Protein AF-Q05X05-F1 (afdb_monomer)

Structure (mmCIF, N/CA/C/O backbone):
data_AF-Q05X05-F1
#
_entry.id   AF-Q05X05-F1
#
loop_
_atom_site.group_PDB
_atom_site.id
_atom_site.type_symbol
_atom_site.label_atom_id
_atom_site.label_alt_id
_atom_site.label_comp_id
_atom_site.label_asym_id
_atom_site.label_entity_id
_atom_site.label_seq_id
_atom_site.pdbx_PDB_ins_code
_atom_site.Cartn_x
_atom_site.Cartn_y
_atom_site.Cartn_z
_atom_site.occupancy
_atom_site.B_iso_or_equiv
_atom_site.auth_seq_id
_atom_site.auth_comp_id
_atom_site.auth_asym_id
_atom_site.auth_atom_id
_atom_site.pdbx_PDB_model_num
ATOM 1 N N . MET A 1 1 ? 25.518 -14.291 -47.083 1.00 39.25 1 MET A N 1
ATOM 2 C CA . MET A 1 1 ? 25.903 -13.788 -45.749 1.00 39.25 1 MET A CA 1
ATOM 3 C C . MET A 1 1 ? 26.496 -12.403 -45.972 1.00 39.25 1 MET A C 1
ATOM 5 O O . MET A 1 1 ? 27.546 -12.358 -46.598 1.00 39.25 1 MET A O 1
ATOM 9 N N . PRO A 1 2 ? 25.829 -11.285 -45.643 1.00 43.47 2 PRO A N 1
ATOM 10 C CA . PRO A 1 2 ? 26.438 -9.973 -45.839 1.00 43.47 2 PRO A CA 1
ATOM 11 C C . PRO A 1 2 ? 27.580 -9.797 -44.832 1.00 43.47 2 PRO A C 1
ATOM 13 O O . PRO A 1 2 ? 27.385 -9.986 -43.633 1.00 43.47 2 PRO A O 1
ATOM 16 N N . ASP A 1 3 ? 28.764 -9.504 -45.363 1.00 49.69 3 ASP A N 1
ATOM 17 C CA . ASP A 1 3 ? 30.031 -9.334 -44.657 1.00 49.69 3 ASP A CA 1
ATOM 18 C C . ASP A 1 3 ? 29.963 -8.210 -43.614 1.00 49.69 3 ASP A C 1
ATOM 20 O O . ASP A 1 3 ? 29.501 -7.106 -43.899 1.00 49.69 3 ASP A O 1
ATOM 24 N N . GLY A 1 4 ? 30.491 -8.474 -42.415 1.00 58.69 4 GLY A N 1
ATOM 25 C CA . GLY A 1 4 ? 30.600 -7.530 -41.297 1.00 58.69 4 GLY A CA 1
ATOM 26 C C . GLY A 1 4 ? 31.634 -6.419 -41.509 1.00 58.69 4 GLY A C 1
ATOM 27 O O . GLY A 1 4 ? 32.507 -6.220 -40.666 1.00 58.69 4 GLY A O 1
ATOM 28 N N . LYS A 1 5 ? 31.576 -5.702 -42.634 1.00 55.44 5 LYS A N 1
ATOM 29 C CA . LYS A 1 5 ? 32.507 -4.619 -42.970 1.00 55.44 5 LYS A CA 1
ATOM 30 C C . LYS A 1 5 ? 31.736 -3.319 -43.205 1.00 55.44 5 LYS A C 1
ATOM 32 O O . LY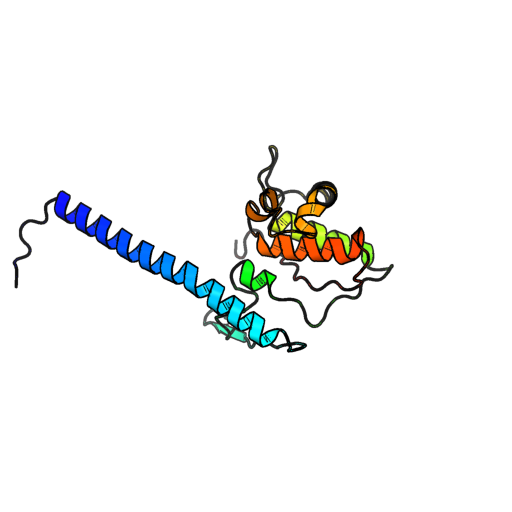S A 1 5 ? 31.070 -3.163 -44.221 1.00 55.44 5 LYS A O 1
ATOM 37 N N . ASN A 1 6 ? 31.907 -2.404 -42.244 1.00 58.62 6 ASN A N 1
ATOM 38 C CA . ASN A 1 6 ? 31.487 -0.992 -42.193 1.00 58.62 6 ASN A CA 1
ATOM 39 C C . ASN A 1 6 ? 30.257 -0.679 -41.326 1.00 58.62 6 ASN A C 1
ATOM 41 O O . ASN A 1 6 ? 29.334 0.012 -41.748 1.00 58.62 6 ASN A O 1
ATOM 45 N N . GLU A 1 7 ? 30.285 -1.099 -40.059 1.00 66.25 7 GLU A N 1
ATOM 46 C CA . GLU A 1 7 ? 29.456 -0.451 -39.039 1.00 66.25 7 GLU A CA 1
ATOM 47 C C . GLU A 1 7 ? 29.976 0.972 -38.783 1.00 66.25 7 GLU A C 1
ATOM 49 O O . GLU A 1 7 ? 30.920 1.179 -38.015 1.00 66.25 7 GLU A O 1
ATOM 54 N N . THR A 1 8 ? 29.382 1.968 -39.436 1.00 84.75 8 THR A N 1
ATOM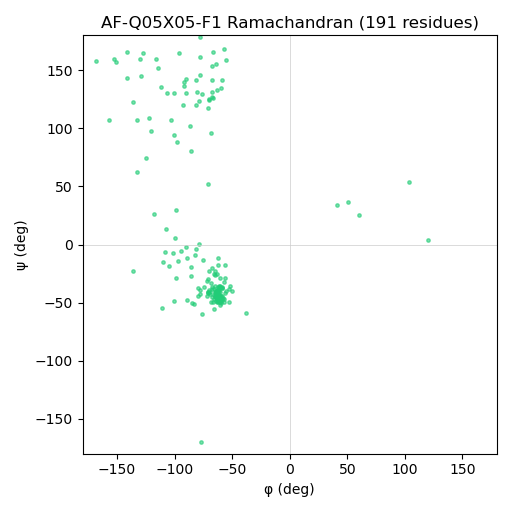 55 C CA . THR A 1 8 ? 29.655 3.373 -39.122 1.00 84.75 8 THR A CA 1
ATOM 56 C C . THR A 1 8 ? 29.201 3.691 -37.686 1.00 84.75 8 THR A C 1
ATOM 58 O O . THR A 1 8 ? 28.299 3.029 -37.155 1.00 84.75 8 THR A O 1
ATOM 61 N N . PRO A 1 9 ? 29.779 4.712 -37.024 1.00 87.38 9 PRO A N 1
ATOM 62 C CA . PRO A 1 9 ? 29.280 5.183 -35.729 1.00 87.38 9 PRO A CA 1
ATOM 63 C C . PRO A 1 9 ? 27.773 5.483 -35.747 1.00 87.38 9 PRO A C 1
ATOM 65 O O . PRO A 1 9 ? 27.068 5.181 -34.786 1.00 87.38 9 PRO A O 1
ATOM 68 N N . GLU A 1 10 ? 27.271 5.994 -36.872 1.00 89.25 10 GLU A N 1
ATOM 69 C CA . GLU A 1 10 ? 25.849 6.250 -37.113 1.00 89.25 10 GLU A CA 1
ATOM 70 C C . GLU A 1 10 ? 25.019 4.964 -37.149 1.00 89.25 10 GLU A C 1
ATOM 72 O O . GLU A 1 10 ? 23.979 4.895 -36.497 1.00 89.25 10 GLU A O 1
ATOM 77 N N . TYR A 1 11 ? 25.493 3.916 -37.834 1.00 87.75 11 TYR A N 1
ATOM 78 C CA . TYR A 1 11 ? 24.827 2.612 -37.850 1.00 87.75 11 TYR A CA 1
ATOM 79 C C . TYR A 1 11 ? 24.745 2.008 -36.441 1.00 87.75 11 TYR A C 1
ATOM 81 O O . TYR A 1 11 ? 23.680 1.566 -36.012 1.00 87.75 11 TYR A O 1
ATOM 89 N N . ARG A 1 12 ? 25.833 2.067 -35.660 1.00 88.62 12 ARG A N 1
ATOM 90 C CA . ARG A 1 12 ? 25.832 1.593 -34.262 1.00 88.62 12 ARG A CA 1
ATOM 91 C C . ARG A 1 12 ? 24.884 2.399 -33.377 1.00 88.62 12 ARG A C 1
ATOM 93 O O . ARG A 1 12 ? 24.169 1.816 -32.562 1.00 88.62 12 ARG A O 1
ATOM 100 N N . ALA A 1 13 ? 24.850 3.721 -33.544 1.00 91.94 13 ALA A N 1
ATOM 101 C CA . ALA A 1 13 ? 23.922 4.591 -32.828 1.00 91.94 13 ALA A CA 1
ATOM 102 C C . ALA A 1 13 ? 22.459 4.287 -33.196 1.00 91.94 13 ALA A C 1
ATOM 104 O O . ALA A 1 13 ? 21.609 4.211 -32.307 1.00 91.94 13 ALA A O 1
ATOM 105 N N . ALA A 1 14 ? 22.173 4.041 -34.477 1.00 91.56 14 ALA A N 1
ATOM 106 C CA . ALA A 1 14 ? 20.849 3.658 -34.956 1.00 91.56 14 ALA A CA 1
ATOM 107 C C . ALA A 1 14 ? 20.400 2.307 -34.377 1.00 91.56 14 ALA A C 1
ATOM 109 O O . ALA A 1 14 ? 19.291 2.211 -33.852 1.00 91.56 14 ALA A O 1
ATOM 110 N N . ILE A 1 15 ? 21.271 1.292 -34.374 1.00 93.56 15 ILE A N 1
ATOM 111 C CA . ILE A 1 15 ? 20.982 -0.014 -33.760 1.00 93.56 15 ILE A CA 1
ATOM 112 C C . ILE A 1 15 ? 20.776 0.113 -32.245 1.00 93.56 15 ILE A C 1
ATOM 114 O O . ILE A 1 15 ? 19.838 -0.476 -31.711 1.00 93.56 15 ILE A O 1
ATOM 118 N N . LYS A 1 16 ? 21.593 0.910 -31.541 1.00 94.44 16 LYS A N 1
ATOM 119 C CA . LYS A 1 16 ? 21.407 1.176 -30.103 1.00 94.44 16 LYS A CA 1
ATOM 120 C C . LYS A 1 16 ? 20.049 1.823 -29.825 1.00 94.44 16 LYS A C 1
ATOM 122 O O . LYS A 1 16 ? 19.351 1.401 -28.908 1.00 94.44 16 LYS A O 1
ATOM 127 N N . LYS A 1 17 ? 19.658 2.816 -30.630 1.00 95.38 17 LYS A N 1
ATOM 128 C CA . LYS A 1 17 ? 18.357 3.487 -30.515 1.00 95.38 17 LYS A CA 1
ATOM 129 C C . LYS A 1 17 ? 17.198 2.531 -30.799 1.00 95.38 17 LYS A C 1
ATOM 131 O O . LYS A 1 17 ? 16.204 2.565 -30.083 1.00 95.38 17 LYS A O 1
ATOM 136 N N . LEU A 1 18 ? 17.336 1.671 -31.808 1.00 94.94 18 LEU A N 1
ATOM 137 C CA . LEU A 1 18 ? 16.334 0.663 -32.146 1.00 94.94 18 LEU A CA 1
ATOM 138 C C . LEU A 1 18 ? 16.159 -0.358 -31.013 1.00 94.94 18 LEU A C 1
ATOM 140 O O . LEU A 1 18 ? 15.029 -0.639 -30.628 1.00 94.94 18 LEU A O 1
ATOM 144 N N . ARG A 1 19 ? 17.256 -0.860 -30.431 1.00 94.44 19 ARG A N 1
ATOM 145 C CA . ARG A 1 19 ? 17.210 -1.770 -29.271 1.00 94.44 19 ARG A CA 1
ATOM 146 C C . ARG A 1 19 ? 16.521 -1.128 -28.074 1.00 94.44 19 ARG A C 1
ATOM 148 O O . ARG A 1 19 ? 15.564 -1.696 -27.569 1.00 94.44 19 ARG A O 1
ATOM 155 N N . ALA A 1 20 ? 16.927 0.090 -27.712 1.00 95.00 20 ALA A N 1
ATOM 156 C CA . ALA A 1 20 ? 16.290 0.834 -26.629 1.00 95.00 20 ALA A CA 1
ATOM 157 C C . ALA A 1 20 ? 14.790 1.059 -26.888 1.00 95.00 20 ALA A C 1
ATOM 159 O O . ALA A 1 20 ? 13.982 0.978 -25.971 1.00 95.00 20 ALA A O 1
ATOM 160 N N . TRP A 1 21 ? 14.391 1.308 -28.139 1.00 95.25 21 TRP A N 1
ATOM 161 C CA . TRP A 1 21 ? 12.977 1.426 -28.497 1.00 95.25 21 TRP A CA 1
ATOM 162 C C . TRP A 1 21 ? 12.207 0.112 -28.295 1.00 95.25 21 TRP A C 1
ATOM 164 O O . TRP A 1 21 ? 11.119 0.140 -27.724 1.00 95.25 21 TRP A O 1
ATOM 174 N N . HIS A 1 22 ? 12.762 -1.027 -28.727 1.00 93.81 22 HIS A N 1
ATOM 175 C CA . HIS A 1 22 ? 12.142 -2.340 -28.520 1.00 93.81 22 HIS A CA 1
ATOM 176 C C . HIS A 1 22 ? 12.043 -2.695 -27.032 1.00 93.81 22 HIS A C 1
ATOM 178 O O . HIS A 1 22 ? 10.969 -3.078 -26.579 1.00 93.81 22 HIS A O 1
ATOM 184 N N . GLU A 1 23 ? 13.119 -2.494 -26.271 1.00 93.50 23 GLU A N 1
ATOM 185 C CA . GLU A 1 23 ? 13.154 -2.730 -24.823 1.00 93.50 23 GLU A CA 1
ATOM 186 C C . GLU A 1 23 ? 12.114 -1.864 -24.097 1.00 93.50 23 GLU A C 1
ATOM 188 O O . GLU A 1 23 ? 11.292 -2.382 -23.344 1.00 93.50 23 GLU A O 1
ATOM 193 N N . ASN A 1 24 ? 12.066 -0.559 -24.389 1.00 93.56 24 ASN A N 1
ATOM 194 C CA . ASN A 1 24 ? 11.085 0.349 -23.789 1.00 93.56 24 ASN A CA 1
ATOM 195 C C . ASN A 1 24 ? 9.646 -0.029 -24.151 1.00 93.56 24 ASN A C 1
ATOM 197 O O . ASN A 1 24 ? 8.744 0.111 -23.328 1.00 93.56 24 ASN A O 1
ATOM 201 N N . ARG A 1 25 ? 9.415 -0.510 -25.377 1.00 93.19 25 ARG A N 1
ATOM 202 C CA . ARG A 1 25 ? 8.094 -0.972 -25.805 1.00 93.19 25 ARG A CA 1
ATOM 203 C C . ARG A 1 25 ? 7.667 -2.232 -25.052 1.00 93.19 25 ARG A C 1
ATOM 205 O O . ARG A 1 25 ? 6.530 -2.293 -24.600 1.00 93.19 25 ARG A O 1
ATOM 212 N N . GLU A 1 26 ? 8.554 -3.212 -24.904 1.00 90.94 26 GLU A N 1
ATOM 213 C CA . GLU A 1 26 ? 8.263 -4.434 -24.143 1.00 90.94 26 GLU A CA 1
ATOM 214 C C . GLU A 1 26 ? 7.995 -4.139 -22.663 1.00 90.94 26 GLU A C 1
ATOM 216 O O . GLU A 1 26 ? 7.094 -4.734 -22.065 1.00 90.94 26 GLU A O 1
ATOM 221 N N . VAL A 1 27 ? 8.743 -3.199 -22.077 1.00 90.31 27 VAL A N 1
ATOM 222 C CA . VAL A 1 27 ? 8.498 -2.709 -20.715 1.00 90.31 27 VAL A CA 1
ATOM 223 C C . VAL A 1 27 ? 7.129 -2.038 -20.626 1.00 90.31 27 VAL A C 1
ATOM 225 O O . VAL A 1 27 ? 6.331 -2.436 -19.784 1.00 90.31 27 VAL A O 1
ATOM 228 N N . ALA A 1 28 ? 6.804 -1.115 -21.535 1.00 88.94 28 ALA A N 1
ATOM 229 C CA . ALA A 1 28 ? 5.513 -0.427 -21.542 1.00 88.94 28 ALA A CA 1
ATOM 230 C C . ALA A 1 28 ? 4.326 -1.394 -21.722 1.00 88.94 28 ALA A C 1
ATOM 232 O O . ALA A 1 28 ? 3.299 -1.267 -21.051 1.00 88.94 28 ALA A O 1
ATOM 233 N N . ASP A 1 29 ? 4.461 -2.398 -22.594 1.00 90.62 29 ASP A N 1
ATOM 234 C CA . ASP A 1 29 ? 3.440 -3.433 -22.770 1.00 90.62 29 ASP A CA 1
ATOM 235 C C . ASP A 1 29 ? 3.247 -4.246 -21.477 1.00 90.62 29 ASP A C 1
ATOM 237 O O . ASP A 1 29 ? 2.110 -4.517 -21.076 1.00 90.62 29 ASP A O 1
ATOM 241 N N . ARG A 1 30 ? 4.335 -4.579 -20.771 1.00 86.56 30 ARG A N 1
ATOM 242 C CA . ARG A 1 30 ? 4.283 -5.268 -19.473 1.00 86.56 30 ARG A CA 1
ATOM 243 C C . ARG A 1 30 ? 3.650 -4.402 -18.387 1.00 86.56 30 ARG A C 1
ATOM 245 O O . ARG A 1 30 ? 2.775 -4.885 -17.672 1.00 86.56 30 ARG A O 1
ATOM 252 N N . GLU A 1 31 ? 4.053 -3.141 -18.277 1.00 88.06 31 GLU A N 1
ATOM 253 C CA . GLU A 1 31 ? 3.514 -2.177 -17.311 1.00 88.06 31 GLU A CA 1
ATOM 254 C C . GLU A 1 31 ? 2.017 -1.936 -17.511 1.00 88.06 31 GLU A C 1
ATOM 256 O O . GLU A 1 31 ? 1.297 -1.700 -16.546 1.00 88.06 31 GLU A O 1
ATOM 261 N N . ARG A 1 32 ? 1.512 -2.076 -18.742 1.00 87.69 32 ARG A N 1
ATOM 262 C CA . ARG A 1 32 ? 0.075 -2.008 -19.029 1.00 87.69 32 ARG A CA 1
ATOM 263 C C . ARG A 1 32 ? -0.668 -3.296 -18.674 1.00 87.69 32 ARG A C 1
ATOM 265 O O . ARG A 1 32 ? -1.783 -3.247 -18.160 1.00 87.69 32 ARG A O 1
ATOM 272 N N . VAL A 1 33 ? -0.095 -4.455 -18.997 1.00 90.44 33 VAL A N 1
ATOM 273 C CA . VAL A 1 33 ? -0.778 -5.753 -18.855 1.00 90.44 33 VAL A CA 1
ATOM 274 C C . VAL A 1 33 ? -0.764 -6.257 -17.413 1.00 90.44 33 VAL A C 1
ATOM 276 O O . VAL A 1 33 ? -1.757 -6.833 -16.967 1.00 90.44 33 VAL A O 1
ATOM 279 N N . THR A 1 34 ? 0.325 -6.052 -16.671 1.00 90.81 34 THR A N 1
ATOM 280 C CA . THR A 1 34 ? 0.461 -6.583 -15.307 1.00 90.81 34 THR A CA 1
ATOM 281 C C . THR A 1 34 ? -0.623 -6.049 -14.364 1.00 90.81 34 THR A C 1
ATOM 283 O O . THR A 1 34 ? -1.344 -6.885 -13.816 1.00 90.81 34 THR A O 1
ATOM 286 N N . PRO A 1 35 ? -0.865 -4.726 -14.235 1.00 92.31 35 PRO A N 1
ATOM 287 C CA . PRO A 1 35 ? -1.915 -4.210 -13.354 1.00 92.31 35 PRO A CA 1
ATOM 288 C C . PRO A 1 35 ? -3.307 -4.732 -13.722 1.00 92.31 35 PRO A C 1
ATOM 290 O O . PRO A 1 35 ? -4.090 -5.078 -12.841 1.00 92.31 35 PRO A O 1
ATOM 293 N N . LEU A 1 36 ? -3.605 -4.876 -15.021 1.00 93.00 36 LEU A N 1
ATOM 294 C CA . LEU A 1 36 ? -4.870 -5.459 -15.478 1.00 93.00 36 LEU A CA 1
ATOM 295 C C . LEU A 1 36 ? -5.031 -6.906 -14.999 1.00 93.00 36 LEU A C 1
ATOM 297 O O . LEU A 1 36 ? -6.098 -7.268 -14.507 1.00 93.00 36 LEU A O 1
ATOM 301 N N . ARG A 1 37 ? -3.979 -7.732 -15.086 1.00 93.62 37 ARG A N 1
ATOM 302 C CA . ARG A 1 37 ? -4.012 -9.119 -14.586 1.00 93.62 37 ARG A CA 1
ATOM 303 C C . ARG A 1 37 ? -4.216 -9.170 -13.072 1.00 93.62 37 ARG A C 1
ATOM 305 O O . ARG A 1 37 ? -4.989 -10.006 -12.609 1.00 93.62 37 ARG A O 1
ATOM 312 N N . VAL A 1 38 ? -3.576 -8.269 -12.325 1.00 94.75 38 VAL A N 1
ATOM 313 C CA . VAL A 1 38 ? -3.748 -8.158 -10.868 1.00 94.75 38 VAL A CA 1
ATOM 314 C C . VAL A 1 38 ? -5.184 -7.787 -10.513 1.00 94.75 38 VAL A C 1
ATOM 316 O O . VAL A 1 38 ? -5.809 -8.484 -9.719 1.00 94.75 38 VAL A O 1
ATOM 319 N N . LEU A 1 39 ? -5.748 -6.759 -11.151 1.00 95.00 39 LEU A N 1
ATOM 320 C CA . LEU A 1 39 ? -7.132 -6.337 -10.915 1.00 95.00 39 LEU A CA 1
ATOM 321 C C . LEU A 1 39 ? -8.142 -7.424 -11.298 1.00 95.00 39 LEU A C 1
ATOM 323 O O . LEU A 1 39 ? -9.101 -7.656 -10.566 1.00 95.00 39 LEU A O 1
ATOM 327 N N . MET A 1 40 ? -7.919 -8.133 -12.410 1.00 94.81 40 MET A N 1
ATOM 328 C CA . MET A 1 40 ? -8.747 -9.280 -12.794 1.00 94.81 40 MET A CA 1
ATOM 329 C C . MET A 1 40 ? -8.696 -10.394 -11.746 1.00 94.81 40 MET A C 1
ATOM 331 O O . MET A 1 40 ? -9.722 -11.015 -11.470 1.00 94.81 40 MET A O 1
ATOM 335 N N . MET A 1 41 ? -7.522 -10.657 -11.166 1.00 94.50 41 MET A N 1
ATOM 336 C CA . MET A 1 41 ? -7.379 -11.653 -10.108 1.00 94.50 41 MET A CA 1
ATOM 337 C C . MET A 1 41 ? -8.073 -11.197 -8.822 1.00 94.50 41 MET A C 1
ATOM 339 O O . MET A 1 41 ? -8.911 -11.925 -8.299 1.00 94.50 41 MET A O 1
ATOM 343 N N . ALA A 1 42 ? -7.816 -9.971 -8.365 1.00 94.25 42 ALA A N 1
ATOM 344 C CA . ALA A 1 42 ? -8.469 -9.399 -7.189 1.00 94.25 42 ALA A CA 1
ATOM 345 C C . ALA A 1 42 ? -10.003 -9.412 -7.324 1.00 94.25 42 ALA A C 1
ATOM 347 O O . ALA A 1 42 ? -10.710 -9.816 -6.404 1.00 94.25 42 ALA A O 1
ATOM 348 N N . ALA A 1 43 ? -10.535 -9.075 -8.504 1.00 95.38 43 ALA A N 1
ATOM 349 C CA . ALA A 1 43 ? -11.970 -9.130 -8.776 1.00 95.38 43 ALA A CA 1
ATOM 350 C C . ALA A 1 43 ? -12.554 -10.550 -8.657 1.00 95.38 43 ALA A C 1
ATOM 352 O O . ALA A 1 43 ? -13.680 -10.702 -8.186 1.00 95.38 43 ALA A O 1
ATOM 353 N N . ARG A 1 44 ? -11.799 -11.590 -9.047 1.00 94.31 44 ARG A N 1
ATOM 354 C CA . ARG A 1 44 ? -12.213 -12.997 -8.886 1.00 94.31 44 ARG A CA 1
ATOM 355 C C . ARG A 1 44 ? -12.259 -13.435 -7.426 1.00 94.31 44 ARG A C 1
ATOM 357 O O . ARG A 1 44 ? -13.104 -14.256 -7.088 1.00 94.31 44 ARG A O 1
ATOM 364 N N . PHE A 1 45 ? -11.373 -12.896 -6.590 1.00 93.00 45 PHE A N 1
ATOM 365 C CA . PHE A 1 45 ? -11.300 -13.218 -5.163 1.00 93.00 45 PHE A CA 1
ATOM 366 C C . PHE A 1 45 ? -12.184 -12.329 -4.282 1.00 93.00 45 PHE A C 1
ATOM 368 O O . PHE A 1 45 ? -12.437 -12.688 -3.143 1.00 93.00 45 PHE A O 1
ATOM 375 N N . ARG A 1 46 ? -12.745 -11.233 -4.808 1.00 93.56 46 ARG A N 1
ATOM 376 C CA . ARG A 1 46 ? -13.663 -10.346 -4.072 1.00 93.56 46 ARG A CA 1
ATOM 377 C C . ARG A 1 46 ? -14.832 -11.041 -3.340 1.00 93.56 46 ARG A C 1
ATOM 379 O O . ARG A 1 46 ? -15.160 -10.574 -2.255 1.00 93.56 46 ARG A O 1
ATOM 386 N N . PRO A 1 47 ? -15.508 -12.076 -3.886 1.00 95.12 47 PRO A N 1
ATOM 387 C CA . PRO A 1 47 ? -16.584 -12.763 -3.167 1.00 95.12 47 PRO A CA 1
ATOM 388 C C . PRO A 1 47 ? -16.082 -13.818 -2.166 1.00 95.12 47 PRO A C 1
ATOM 390 O O . PRO A 1 47 ? -16.898 -14.445 -1.498 1.00 95.12 47 PRO A O 1
ATOM 393 N N . ILE A 1 48 ? -14.772 -14.064 -2.102 1.00 93.88 48 ILE A N 1
ATOM 394 C CA . ILE A 1 48 ? -14.162 -15.036 -1.198 1.00 93.88 48 ILE A CA 1
ATOM 395 C C . ILE A 1 48 ? -13.825 -14.323 0.113 1.00 93.88 48 ILE A C 1
ATOM 397 O O . ILE A 1 48 ? -13.209 -13.263 0.096 1.00 93.88 48 ILE A O 1
ATOM 401 N N . ASP A 1 49 ? -14.226 -14.914 1.237 1.00 92.62 49 ASP A N 1
ATOM 402 C CA . ASP A 1 49 ? -14.029 -14.339 2.574 1.00 92.62 49 ASP A CA 1
ATOM 403 C C . ASP A 1 49 ? -12.541 -14.199 2.939 1.00 92.62 49 ASP A C 1
ATOM 405 O O . ASP A 1 49 ? -12.085 -13.138 3.362 1.00 92.62 49 ASP A O 1
ATOM 409 N N . HIS A 1 50 ? -11.760 -15.255 2.703 1.00 93.75 50 HIS A N 1
ATOM 410 C CA . HIS A 1 50 ? -10.314 -15.257 2.896 1.00 93.75 50 HIS A CA 1
ATOM 411 C C . HIS A 1 50 ? -9.628 -16.259 1.964 1.00 93.75 50 HIS A C 1
ATOM 413 O O . HIS A 1 50 ? -10.245 -17.196 1.454 1.00 93.75 50 HIS A O 1
ATOM 419 N N . CYS A 1 51 ? -8.328 -16.071 1.742 1.00 91.50 51 CYS A N 1
ATOM 420 C CA . CYS A 1 51 ? -7.500 -17.030 1.021 1.00 91.50 51 CYS A CA 1
ATOM 421 C C . CYS A 1 51 ? -6.114 -17.135 1.657 1.00 91.50 51 CYS A C 1
ATOM 423 O O . CYS A 1 51 ? -5.544 -16.134 2.093 1.00 91.50 51 CYS A O 1
ATOM 425 N N . ASP A 1 52 ? -5.575 -18.350 1.673 1.00 93.00 52 ASP A N 1
ATOM 426 C CA . ASP A 1 52 ? -4.204 -18.609 2.093 1.00 93.00 52 ASP A CA 1
ATOM 427 C C . ASP A 1 52 ? -3.270 -18.558 0.884 1.00 93.00 52 ASP A C 1
ATOM 429 O O . ASP A 1 52 ? -3.562 -19.109 -0.182 1.00 93.00 52 ASP A O 1
ATOM 433 N N . LEU A 1 53 ? -2.121 -17.906 1.053 1.00 93.50 53 LEU A N 1
ATOM 434 C CA . LEU A 1 53 ? -1.119 -17.773 0.003 1.00 93.50 53 LEU A CA 1
ATOM 435 C C . LEU A 1 53 ? 0.036 -18.745 0.275 1.00 93.50 53 LEU A C 1
ATOM 437 O O . LEU A 1 53 ? 0.826 -18.503 1.189 1.00 93.50 53 LEU A O 1
ATOM 441 N N . PRO A 1 54 ? 0.170 -19.841 -0.496 1.00 95.12 54 PRO A N 1
ATOM 442 C CA . PRO A 1 54 ? 1.217 -20.822 -0.254 1.00 95.12 54 PRO A CA 1
ATOM 443 C C . PRO A 1 54 ? 2.608 -20.242 -0.533 1.00 95.12 54 PRO A C 1
ATOM 445 O O . PRO A 1 54 ? 2.813 -19.502 -1.504 1.00 95.12 54 PRO A O 1
ATOM 448 N N . THR A 1 55 ? 3.572 -20.621 0.304 1.00 96.50 55 THR A N 1
ATOM 449 C CA . THR A 1 55 ? 4.954 -20.133 0.257 1.00 96.50 55 THR A CA 1
ATOM 450 C C . THR A 1 55 ? 5.949 -21.248 -0.051 1.00 96.50 55 THR A C 1
ATOM 452 O O . THR A 1 55 ? 5.670 -22.435 0.113 1.00 96.50 55 THR A O 1
ATOM 455 N N . TYR A 1 56 ? 7.129 -20.855 -0.522 1.00 95.62 56 TYR A N 1
ATOM 456 C CA . TYR A 1 56 ? 8.278 -21.729 -0.728 1.00 95.62 56 TYR A CA 1
ATOM 457 C C . TYR A 1 56 ? 9.569 -21.006 -0.332 1.00 95.62 56 TYR A C 1
ATOM 459 O O . TYR A 1 56 ? 9.582 -19.785 -0.174 1.00 95.62 56 TYR A O 1
ATOM 467 N N . PHE A 1 57 ? 10.657 -21.761 -0.181 1.00 97.25 57 PHE A N 1
ATOM 468 C CA . PHE A 1 57 ? 11.979 -21.225 0.134 1.00 97.25 57 PHE A CA 1
ATOM 469 C C . PHE A 1 57 ? 12.929 -21.401 -1.051 1.00 97.25 57 PHE A C 1
ATOM 471 O O . PHE A 1 57 ? 12.962 -22.468 -1.668 1.00 97.25 57 PHE A O 1
ATOM 478 N N . ASP A 1 58 ? 13.699 -20.361 -1.374 1.00 95.00 58 ASP A N 1
ATOM 479 C CA . ASP A 1 58 ? 14.774 -20.457 -2.366 1.00 95.00 58 ASP A CA 1
ATOM 480 C C . ASP A 1 58 ? 16.039 -21.134 -1.789 1.00 95.00 58 ASP A C 1
ATOM 482 O O . ASP A 1 58 ? 16.103 -21.495 -0.612 1.00 95.00 58 ASP A O 1
ATOM 486 N N . SER A 1 59 ? 17.086 -21.300 -2.606 1.00 96.69 59 SER A N 1
ATOM 487 C CA . SER A 1 59 ? 18.358 -21.916 -2.180 1.00 96.69 59 SER A CA 1
ATOM 488 C C . SER A 1 59 ? 19.101 -21.145 -1.081 1.00 96.69 59 SER A C 1
ATOM 490 O O . SER A 1 59 ? 20.058 -21.659 -0.505 1.00 96.69 59 SER A O 1
ATOM 492 N N . ARG A 1 60 ? 18.675 -19.913 -0.790 1.00 95.81 60 ARG A N 1
ATOM 493 C CA . ARG A 1 60 ? 19.198 -19.045 0.267 1.00 95.81 60 ARG A CA 1
ATOM 494 C C . ARG A 1 60 ? 18.220 -18.926 1.439 1.00 95.81 60 ARG A C 1
ATOM 496 O O . ARG A 1 60 ? 18.409 -18.052 2.280 1.00 95.81 60 ARG A O 1
ATOM 503 N N . LEU A 1 61 ? 17.201 -19.787 1.493 1.00 94.44 61 LEU A N 1
ATOM 504 C CA . LEU A 1 61 ? 16.167 -19.822 2.527 1.00 94.44 61 LEU A CA 1
ATOM 505 C C . LEU A 1 61 ? 15.346 -18.529 2.629 1.00 94.44 61 LEU A C 1
ATOM 507 O O . LEU A 1 61 ? 14.777 -18.232 3.678 1.00 94.44 61 LEU A O 1
ATOM 511 N N . ARG A 1 62 ? 15.242 -17.758 1.543 1.00 94.31 62 ARG A N 1
ATOM 512 C CA . ARG A 1 62 ? 14.290 -16.645 1.484 1.00 94.31 62 ARG A CA 1
ATOM 513 C C . ARG A 1 62 ? 12.910 -17.190 1.163 1.00 94.31 62 ARG A C 1
ATOM 515 O O . ARG A 1 62 ? 12.759 -17.968 0.224 1.00 94.31 62 ARG A O 1
ATOM 522 N N . MET A 1 63 ? 11.920 -16.764 1.941 1.00 95.31 63 MET A N 1
ATOM 523 C CA . MET A 1 63 ? 10.521 -17.112 1.720 1.00 95.31 63 MET A CA 1
ATOM 524 C C . MET A 1 63 ? 9.946 -16.291 0.560 1.00 95.31 63 MET A C 1
ATOM 526 O O . MET A 1 63 ? 10.027 -15.061 0.559 1.00 95.31 63 MET A O 1
ATOM 530 N N . SER A 1 64 ? 9.315 -16.968 -0.391 1.00 94.56 64 SER A N 1
ATOM 531 C CA . SER A 1 64 ? 8.592 -16.375 -1.516 1.00 94.56 64 SER A CA 1
ATOM 532 C C . SER A 1 64 ? 7.200 -16.988 -1.646 1.00 94.56 64 SER A C 1
ATOM 534 O O . SER A 1 64 ? 6.939 -18.076 -1.135 1.00 94.56 64 SER A O 1
ATOM 536 N N . TYR A 1 65 ? 6.296 -16.292 -2.330 1.00 95.19 65 TYR A N 1
ATOM 537 C CA . TYR A 1 65 ? 4.938 -16.770 -2.588 1.00 95.19 65 TYR A CA 1
ATOM 538 C C . TYR A 1 65 ? 4.867 -17.529 -3.911 1.00 95.19 65 TYR A C 1
ATOM 540 O O . TYR A 1 65 ? 5.451 -17.099 -4.902 1.00 95.19 65 TYR A O 1
ATOM 548 N N . MET A 1 66 ? 4.118 -18.636 -3.951 1.00 93.31 66 MET A N 1
ATOM 549 C CA . MET A 1 66 ? 3.902 -19.378 -5.203 1.00 93.31 66 MET A CA 1
ATOM 550 C C . MET A 1 66 ? 3.004 -18.621 -6.194 1.00 93.31 66 MET A C 1
ATOM 552 O O . MET A 1 66 ? 3.050 -18.888 -7.392 1.00 93.31 66 MET A O 1
ATOM 556 N N . CYS A 1 67 ? 2.182 -17.687 -5.707 1.00 89.25 67 CYS A N 1
ATOM 557 C CA . CYS A 1 67 ? 1.365 -16.819 -6.549 1.00 89.25 67 CYS A CA 1
ATOM 558 C C . CYS A 1 67 ? 2.198 -15.642 -7.070 1.00 89.25 67 CYS A C 1
ATOM 560 O O . CYS A 1 67 ? 2.677 -14.823 -6.287 1.00 89.25 67 CYS A O 1
ATOM 562 N N . ASP A 1 68 ? 2.320 -15.516 -8.389 1.00 83.12 68 ASP A N 1
ATOM 563 C CA . ASP A 1 68 ? 3.027 -14.419 -9.060 1.00 83.12 68 ASP A CA 1
ATOM 564 C C . ASP A 1 68 ? 2.147 -13.172 -9.277 1.00 83.12 68 ASP A C 1
ATOM 566 O O . ASP A 1 68 ? 2.652 -12.054 -9.346 1.00 83.12 68 ASP A O 1
ATOM 570 N N . THR A 1 69 ? 0.826 -13.353 -9.374 1.00 89.56 69 THR A N 1
ATOM 571 C CA . THR A 1 69 ? -0.121 -12.279 -9.727 1.00 89.56 69 THR A CA 1
ATOM 572 C C . THR A 1 69 ? -0.546 -11.395 -8.561 1.00 89.56 69 THR A C 1
ATOM 574 O O . THR A 1 69 ? -0.493 -10.178 -8.685 1.00 89.56 69 THR A O 1
ATOM 577 N N . LEU A 1 70 ? -1.003 -11.952 -7.443 1.00 90.38 70 LEU A N 1
ATOM 578 C CA . LEU A 1 70 ? -1.432 -11.184 -6.272 1.00 90.38 70 LEU A CA 1
ATOM 579 C C . LEU A 1 70 ? -0.801 -11.811 -5.033 1.00 90.38 70 LEU A C 1
ATOM 581 O O . LEU A 1 70 ? -1.164 -12.917 -4.637 1.00 90.38 70 LEU A O 1
ATOM 585 N N . ASN A 1 71 ? 0.186 -11.121 -4.468 1.00 92.50 71 ASN A N 1
ATOM 586 C CA . ASN A 1 71 ? 0.905 -11.553 -3.278 1.00 92.50 71 ASN A CA 1
ATOM 587 C C . ASN A 1 71 ? 1.419 -10.327 -2.492 1.00 92.50 71 ASN A C 1
ATOM 589 O O . ASN A 1 71 ? 1.593 -9.255 -3.080 1.00 92.50 71 ASN A O 1
ATOM 593 N N . PRO A 1 72 ? 1.686 -10.465 -1.182 1.00 93.12 72 PRO A N 1
ATOM 594 C CA . PRO A 1 72 ? 2.071 -9.345 -0.322 1.00 93.12 72 PRO A CA 1
ATOM 595 C C . PRO A 1 72 ? 3.549 -8.932 -0.461 1.00 93.12 72 PRO A C 1
ATOM 597 O O . PRO A 1 72 ? 3.983 -8.007 0.213 1.00 93.12 72 PRO A O 1
ATOM 600 N N . GLN A 1 73 ? 4.332 -9.597 -1.318 1.00 93.31 73 GLN A N 1
ATOM 601 C CA . GLN A 1 73 ? 5.697 -9.197 -1.701 1.00 93.31 73 GLN A CA 1
ATOM 602 C C . GLN A 1 73 ? 5.732 -8.469 -3.060 1.00 93.31 73 GLN A C 1
ATOM 604 O O . GLN A 1 73 ? 6.811 -8.197 -3.586 1.00 93.31 73 GLN A O 1
ATOM 609 N N . GLY A 1 74 ? 4.565 -8.197 -3.651 1.00 92.62 74 GLY A N 1
ATOM 610 C CA . GLY A 1 74 ? 4.432 -7.538 -4.944 1.00 92.62 74 GLY A CA 1
ATOM 611 C C . GLY A 1 74 ? 4.656 -6.026 -4.890 1.00 92.62 74 GLY A C 1
ATOM 612 O O . GLY A 1 74 ? 5.081 -5.455 -3.885 1.00 92.62 74 GLY A O 1
ATOM 613 N N . SER A 1 75 ? 4.335 -5.363 -5.996 1.00 92.94 75 SER A N 1
ATOM 614 C CA . SER A 1 75 ? 4.347 -3.905 -6.095 1.00 92.94 75 SER A CA 1
ATOM 615 C C . SER A 1 75 ? 3.274 -3.257 -5.218 1.00 92.94 75 SER A C 1
ATOM 617 O O . SER A 1 75 ? 2.319 -3.909 -4.798 1.00 92.94 75 SER A O 1
ATOM 619 N N . ASP A 1 76 ? 3.388 -1.947 -5.017 1.00 95.12 76 ASP A N 1
ATOM 620 C CA . ASP A 1 76 ? 2.475 -1.109 -4.232 1.00 95.12 76 ASP A CA 1
ATOM 621 C C . ASP A 1 76 ? 0.984 -1.472 -4.367 1.00 95.12 76 ASP A C 1
ATOM 623 O O . ASP A 1 76 ? 0.338 -1.893 -3.410 1.00 95.12 76 ASP A O 1
ATOM 627 N N . TYR A 1 77 ? 0.450 -1.428 -5.592 1.00 93.94 77 TYR A N 1
ATOM 628 C CA . TYR A 1 77 ? -0.958 -1.735 -5.858 1.00 93.94 77 TYR A CA 1
ATOM 629 C C . TYR A 1 77 ? -1.338 -3.198 -5.581 1.00 93.94 77 TYR A C 1
ATOM 631 O O . TYR A 1 77 ? -2.501 -3.474 -5.315 1.00 93.94 77 TYR A O 1
ATOM 639 N N . GLN A 1 78 ? -0.399 -4.151 -5.640 1.00 95.00 78 GLN A N 1
ATOM 640 C CA . GLN A 1 78 ? -0.670 -5.543 -5.258 1.00 95.00 78 GLN A CA 1
ATOM 641 C C . GLN A 1 78 ? -0.825 -5.647 -3.740 1.00 95.00 78 GLN A C 1
ATOM 643 O O . GLN A 1 78 ? -1.762 -6.287 -3.269 1.00 95.00 78 GLN A O 1
ATOM 648 N N . LYS A 1 79 ? 0.068 -4.986 -2.992 1.00 95.25 79 LYS A N 1
ATOM 649 C CA . LYS A 1 79 ? 0.036 -4.933 -1.525 1.00 95.25 79 LYS A CA 1
ATOM 650 C C . LYS A 1 79 ? -1.231 -4.236 -1.025 1.00 95.25 79 LYS A C 1
ATOM 652 O O . LYS A 1 79 ? -1.919 -4.778 -0.170 1.00 95.25 79 LYS A O 1
ATOM 657 N N . ALA A 1 80 ? -1.590 -3.100 -1.622 1.00 95.81 80 ALA A N 1
ATOM 658 C CA . ALA A 1 80 ? -2.764 -2.307 -1.246 1.00 95.81 80 ALA A CA 1
ATOM 659 C C . ALA A 1 80 ? -4.115 -3.010 -1.483 1.00 95.81 80 ALA A C 1
ATOM 661 O O . ALA A 1 80 ? -5.114 -2.649 -0.870 1.00 95.81 80 ALA A O 1
ATOM 662 N N . LEU A 1 81 ? -4.167 -4.001 -2.380 1.00 95.44 81 LEU A N 1
ATOM 663 C CA . LEU A 1 81 ? -5.374 -4.796 -2.644 1.00 95.44 81 LEU A CA 1
ATOM 664 C C . LEU A 1 81 ? -5.583 -5.935 -1.634 1.00 95.44 81 LEU A C 1
ATOM 666 O O . LEU A 1 81 ? -6.619 -6.600 -1.680 1.00 95.44 81 LEU A O 1
ATOM 670 N N . LEU A 1 82 ? -4.604 -6.198 -0.764 1.00 94.50 82 LEU A N 1
ATOM 671 C CA . LEU A 1 82 ? -4.627 -7.294 0.197 1.00 94.50 82 LEU A CA 1
ATOM 672 C C . LEU A 1 82 ? -4.873 -6.768 1.611 1.00 94.50 82 LEU A C 1
ATOM 674 O O . LEU A 1 82 ? -4.172 -5.886 2.098 1.00 94.50 82 LEU A O 1
ATOM 678 N N . HIS A 1 83 ? -5.835 -7.379 2.294 1.00 95.19 83 HIS A N 1
ATOM 679 C CA . HIS A 1 83 ? -6.118 -7.144 3.706 1.00 95.19 83 HIS A CA 1
ATOM 680 C C . HIS A 1 83 ? -5.829 -8.406 4.515 1.00 95.19 83 HIS A C 1
ATOM 682 O O . HIS A 1 83 ? -5.967 -9.523 4.008 1.00 95.19 83 HIS A O 1
ATOM 688 N N . PHE A 1 84 ? -5.479 -8.246 5.791 1.00 95.25 84 PHE A N 1
ATOM 689 C CA . PHE A 1 84 ? -5.440 -9.387 6.697 1.00 95.25 84 PHE A CA 1
ATOM 690 C C . PHE A 1 84 ? -6.853 -9.934 6.924 1.00 95.25 84 PHE A C 1
ATOM 692 O O . PHE A 1 84 ? -7.749 -9.203 7.345 1.00 95.25 84 PHE A O 1
ATOM 699 N N . ALA A 1 85 ? -7.035 -11.236 6.683 1.00 94.50 85 ALA A N 1
ATOM 700 C CA . ALA A 1 85 ? -8.275 -11.940 7.011 1.00 94.50 85 ALA A CA 1
ATOM 701 C C . ALA A 1 85 ? -8.539 -11.920 8.527 1.00 94.50 85 ALA A C 1
ATOM 703 O O . ALA A 1 85 ? -9.644 -11.626 8.977 1.00 94.50 85 ALA A O 1
ATOM 704 N N . ASN A 1 86 ? -7.487 -12.148 9.318 1.00 93.75 86 ASN A N 1
ATOM 705 C CA . ASN A 1 86 ? -7.513 -12.005 10.771 1.00 93.75 86 ASN A CA 1
ATOM 706 C C . ASN A 1 86 ? -7.227 -10.549 11.153 1.00 93.75 86 ASN A C 1
ATOM 708 O O . ASN A 1 86 ? -6.099 -10.183 11.476 1.00 93.75 86 ASN A O 1
ATOM 712 N N . SER A 1 87 ? -8.256 -9.716 11.055 1.00 93.62 87 SER A N 1
ATOM 713 C CA . SER A 1 87 ? -8.194 -8.286 11.355 1.00 93.62 87 SER A CA 1
ATOM 714 C C . SER A 1 87 ? -8.214 -7.975 12.854 1.00 93.62 87 SER A C 1
ATOM 716 O O . SER A 1 87 ? -8.684 -8.778 13.663 1.00 93.62 87 SER A O 1
ATOM 718 N N . VAL A 1 88 ? -7.785 -6.769 13.224 1.00 95.56 88 VAL A N 1
ATOM 719 C CA . VAL A 1 88 ? -7.806 -6.287 14.610 1.00 95.56 88 VAL A CA 1
ATOM 720 C C . VAL A 1 88 ? -9.103 -5.528 14.876 1.00 95.56 88 VAL A C 1
ATOM 722 O O . VAL A 1 88 ? -9.379 -4.509 14.245 1.00 95.56 88 VAL A O 1
ATOM 725 N N . GLN A 1 89 ? -9.891 -6.003 15.841 1.00 97.69 89 GLN A N 1
ATOM 726 C CA . GLN A 1 89 ? -11.021 -5.246 16.374 1.00 97.69 89 GLN A CA 1
ATOM 727 C C . GLN A 1 89 ? -10.494 -4.056 17.184 1.00 97.69 89 GLN A C 1
ATOM 729 O O . GLN A 1 89 ? -9.719 -4.229 18.125 1.00 97.69 89 GLN A O 1
ATOM 734 N N . VAL A 1 90 ? -10.945 -2.855 16.838 1.00 97.38 90 VAL A N 1
ATOM 735 C CA . VAL A 1 90 ? -10.646 -1.620 17.560 1.00 97.38 90 VAL A CA 1
ATOM 736 C C . VAL A 1 90 ? -11.541 -1.549 18.796 1.00 97.38 90 VAL A C 1
ATOM 738 O O . VAL A 1 90 ? -12.768 -1.634 18.701 1.00 97.38 90 VAL A O 1
ATOM 741 N N . THR A 1 91 ? -10.915 -1.422 19.959 1.00 97.31 91 THR A N 1
ATOM 742 C CA . THR A 1 91 ? -11.539 -1.310 21.281 1.00 97.31 91 THR A CA 1
ATOM 743 C C . THR A 1 91 ? -10.991 -0.080 21.993 1.00 97.31 91 THR A C 1
ATOM 745 O O . THR A 1 91 ? -9.948 0.451 21.618 1.00 97.31 91 THR A O 1
ATOM 748 N N . GLU A 1 92 ? -11.647 0.367 23.062 1.00 95.94 92 GLU A N 1
ATOM 749 C CA . GLU A 1 92 ? -11.150 1.489 23.874 1.00 95.94 92 GLU A CA 1
ATOM 750 C C . GLU A 1 92 ? -9.728 1.252 24.416 1.00 95.94 92 GLU A C 1
ATOM 752 O O . GLU A 1 92 ? -8.963 2.200 24.591 1.00 95.94 92 GLU A O 1
ATOM 757 N N . GLU A 1 93 ? -9.351 -0.011 24.630 1.00 96.94 93 GLU A N 1
ATOM 758 C CA . GLU A 1 93 ? -8.037 -0.400 25.144 1.00 96.94 93 GLU A CA 1
ATOM 759 C C . GLU A 1 93 ? -6.925 -0.259 24.096 1.00 96.94 93 GLU A C 1
ATOM 761 O O . GLU A 1 93 ? -5.810 0.134 24.438 1.00 96.94 93 GLU A O 1
ATOM 766 N N . ASN A 1 94 ? -7.210 -0.555 22.820 1.00 96.62 94 ASN A N 1
ATOM 767 C CA . ASN A 1 94 ? -6.196 -0.578 21.758 1.00 96.62 94 ASN A CA 1
ATOM 768 C C . ASN A 1 94 ? -6.297 0.586 20.758 1.00 96.62 94 ASN A C 1
ATOM 770 O O . ASN A 1 94 ? -5.398 0.748 19.933 1.00 96.62 94 ASN A O 1
ATOM 774 N N . ILE A 1 95 ? -7.338 1.423 20.847 1.00 96.81 95 ILE A N 1
ATOM 775 C CA . ILE A 1 95 ? -7.636 2.487 19.876 1.00 96.81 95 ILE A CA 1
ATOM 776 C C . ILE A 1 95 ? -6.449 3.420 19.620 1.00 96.81 95 ILE A C 1
ATOM 778 O O . ILE A 1 95 ? -6.191 3.806 18.482 1.00 96.81 95 ILE A O 1
ATOM 782 N N . ARG A 1 96 ? -5.682 3.742 20.669 1.00 95.19 96 ARG A N 1
ATOM 783 C CA . ARG A 1 96 ? -4.493 4.596 20.559 1.00 95.19 96 ARG A CA 1
ATOM 784 C C . ARG A 1 96 ? -3.366 3.910 19.798 1.00 95.19 96 ARG A C 1
ATOM 786 O O . ARG A 1 96 ? -2.710 4.566 19.002 1.00 95.19 96 ARG A O 1
ATOM 793 N N . GLU A 1 97 ? -3.136 2.621 20.024 1.00 95.12 97 GLU A N 1
ATOM 794 C CA . GLU A 1 97 ? -2.074 1.885 19.329 1.00 95.12 97 GLU A CA 1
ATOM 795 C C . GLU A 1 97 ? -2.428 1.672 17.856 1.00 95.12 97 GLU A C 1
ATOM 797 O O . GLU A 1 97 ? -1.594 1.932 16.993 1.00 95.12 97 GLU A O 1
ATOM 802 N N . VAL A 1 98 ? -3.692 1.353 17.555 1.00 95.69 98 VAL A N 1
ATOM 803 C CA . VAL A 1 98 ? -4.193 1.278 16.172 1.00 95.69 98 VAL A CA 1
ATOM 804 C C . VAL A 1 98 ? -4.014 2.615 15.449 1.00 95.69 98 VAL A C 1
ATOM 806 O O . VAL A 1 98 ? -3.543 2.646 14.313 1.00 95.69 98 VAL A O 1
ATOM 809 N N . GLN A 1 99 ? -4.337 3.733 16.111 1.00 95.50 99 GLN A N 1
ATOM 810 C CA . GLN A 1 99 ? -4.162 5.061 15.524 1.00 95.50 99 GLN A CA 1
ATOM 811 C C . GLN A 1 99 ? -2.690 5.349 15.219 1.00 95.50 99 GLN A C 1
ATOM 813 O O . GLN A 1 99 ? -2.366 5.790 14.119 1.00 95.50 99 GLN A O 1
ATOM 818 N N . LYS A 1 100 ? -1.793 5.085 16.176 1.00 93.94 100 LYS A N 1
ATOM 819 C CA . LYS A 1 100 ? -0.350 5.282 15.991 1.00 93.94 100 LYS A CA 1
ATOM 820 C C . LYS A 1 100 ? 0.175 4.448 14.830 1.00 93.94 100 LYS A C 1
ATOM 822 O O . LYS A 1 100 ? 0.896 4.978 13.990 1.00 93.94 100 LYS A O 1
ATOM 827 N N . ASP A 1 101 ? -0.190 3.170 14.771 1.00 94.12 101 ASP A N 1
ATOM 828 C CA . ASP A 1 101 ? 0.269 2.269 13.719 1.00 94.12 101 ASP A CA 1
ATOM 829 C C . ASP A 1 101 ? -0.161 2.744 12.333 1.00 94.12 101 ASP A C 1
ATOM 831 O O . ASP A 1 101 ? 0.690 2.806 11.445 1.00 94.12 101 ASP A O 1
ATOM 835 N N . LEU A 1 102 ? -1.419 3.167 12.170 1.00 95.31 102 LEU A N 1
ATOM 836 C CA . LEU A 1 102 ? -1.914 3.717 10.906 1.00 95.31 102 LEU A CA 1
ATOM 837 C C . LEU A 1 102 ? -1.219 5.029 10.524 1.00 95.31 102 LEU A C 1
ATOM 839 O O . LEU A 1 102 ? -0.830 5.189 9.369 1.00 95.31 102 LEU A O 1
ATOM 843 N N . LEU A 1 103 ? -0.993 5.941 11.478 1.00 94.38 103 LEU A N 1
ATOM 844 C CA . LEU A 1 103 ? -0.248 7.182 11.223 1.00 94.38 103 LEU A CA 1
ATOM 845 C C . LEU A 1 103 ? 1.194 6.899 10.777 1.00 94.38 103 LEU A C 1
ATOM 847 O O . LEU A 1 103 ? 1.737 7.585 9.917 1.00 94.38 103 LEU A O 1
ATOM 851 N N . ILE A 1 104 ? 1.827 5.866 11.333 1.00 92.25 104 ILE A N 1
ATOM 852 C CA . ILE A 1 104 ? 3.171 5.471 10.913 1.00 92.25 104 ILE A CA 1
ATOM 853 C C . ILE A 1 104 ? 3.149 4.839 9.518 1.00 92.25 104 ILE A C 1
ATOM 855 O O . ILE A 1 104 ? 4.026 5.137 8.708 1.00 92.25 104 ILE A O 1
ATOM 859 N N . THR A 1 105 ? 2.168 3.980 9.226 1.00 94.00 105 THR A N 1
ATOM 860 C CA . THR A 1 105 ? 1.995 3.390 7.891 1.00 94.00 105 THR A CA 1
ATOM 861 C C . THR A 1 105 ? 1.825 4.476 6.835 1.00 94.00 105 THR A C 1
ATOM 863 O O . THR A 1 105 ? 2.508 4.439 5.816 1.00 94.00 105 THR A O 1
ATOM 866 N N . LEU A 1 106 ? 0.984 5.471 7.110 1.00 94.56 106 LEU A N 1
ATOM 867 C CA . LEU A 1 106 ? 0.778 6.626 6.244 1.00 94.56 106 LEU A CA 1
ATOM 868 C C . LEU A 1 106 ? 2.066 7.432 6.036 1.00 94.56 106 LEU A C 1
ATOM 870 O O . LEU A 1 106 ? 2.462 7.645 4.893 1.00 94.56 106 LEU A O 1
ATOM 874 N N . ALA A 1 107 ? 2.782 7.783 7.107 1.00 92.00 107 ALA A N 1
ATOM 875 C CA . ALA A 1 107 ? 4.024 8.550 6.999 1.00 92.00 107 ALA A CA 1
ATOM 876 C C . ALA A 1 107 ? 5.112 7.815 6.191 1.00 92.00 107 ALA A C 1
ATOM 878 O O . ALA A 1 107 ? 5.844 8.444 5.417 1.00 92.00 107 ALA A O 1
ATOM 879 N N . ASN A 1 108 ? 5.208 6.489 6.364 1.00 91.75 108 ASN A N 1
ATOM 880 C CA . ASN A 1 108 ? 6.131 5.629 5.621 1.00 91.75 108 ASN A CA 1
ATOM 881 C C . ASN A 1 108 ? 5.739 5.511 4.146 1.00 91.75 108 ASN A C 1
ATOM 883 O O . ASN A 1 108 ? 6.616 5.554 3.292 1.00 91.75 108 ASN A O 1
ATOM 887 N N . ALA A 1 109 ? 4.446 5.358 3.852 1.00 93.56 109 ALA A N 1
ATOM 888 C CA . ALA A 1 109 ? 3.955 5.245 2.483 1.00 93.56 109 ALA A CA 1
ATOM 889 C C . ALA A 1 109 ? 4.023 6.584 1.732 1.00 93.56 109 ALA A C 1
ATOM 891 O O . ALA A 1 109 ? 4.261 6.606 0.527 1.00 93.56 109 ALA A O 1
ATOM 892 N N . ALA A 1 110 ? 3.862 7.705 2.443 1.00 92.19 110 ALA A N 1
ATOM 893 C CA . ALA A 1 110 ? 4.040 9.038 1.888 1.00 92.19 110 ALA A CA 1
ATOM 894 C C . ALA A 1 110 ? 5.499 9.285 1.480 1.00 92.19 110 ALA A C 1
ATOM 896 O O . ALA A 1 110 ? 5.749 9.631 0.329 1.00 92.19 110 ALA A O 1
ATOM 897 N N . ALA A 1 111 ? 6.438 9.118 2.424 1.00 87.12 111 ALA A N 1
ATOM 898 C CA . ALA A 1 111 ? 7.882 9.374 2.282 1.00 87.12 111 ALA A CA 1
ATOM 899 C C . ALA A 1 111 ? 8.249 10.654 1.492 1.00 87.12 111 ALA A C 1
ATOM 901 O O . ALA A 1 111 ? 9.276 10.722 0.805 1.00 87.12 111 ALA A O 1
ATOM 902 N N . ILE A 1 112 ? 7.426 11.698 1.622 1.00 83.50 112 ILE A N 1
ATOM 903 C CA . ILE A 1 112 ? 7.583 12.935 0.861 1.00 83.50 112 ILE A CA 1
ATOM 904 C C . ILE A 1 112 ? 8.699 13.802 1.443 1.00 83.50 112 ILE A C 1
ATOM 906 O O . ILE A 1 112 ? 8.907 13.856 2.657 1.00 83.50 112 ILE A O 1
ATOM 910 N N . GLU A 1 113 ? 9.414 14.508 0.571 1.00 80.38 113 GLU A N 1
ATOM 911 C CA . GLU A 1 113 ? 10.475 15.430 0.970 1.00 80.38 113 GLU A CA 1
ATOM 912 C C . GLU A 1 113 ? 9.867 16.677 1.631 1.00 80.38 113 GLU A C 1
ATOM 914 O O . GLU A 1 113 ? 9.135 17.441 0.999 1.00 80.38 113 GLU A O 1
ATOM 919 N N . THR A 1 114 ? 10.184 16.913 2.904 1.00 74.12 114 THR A N 1
ATOM 920 C CA . THR A 1 114 ? 9.936 18.211 3.550 1.00 74.12 114 THR A CA 1
ATOM 921 C C . THR A 1 114 ? 11.213 19.058 3.511 1.00 74.12 114 THR A C 1
ATOM 923 O O . THR A 1 114 ? 12.297 18.506 3.328 1.00 74.12 114 THR A O 1
ATOM 926 N N . PRO A 1 115 ? 11.156 20.384 3.754 1.00 72.56 115 PRO A N 1
ATOM 927 C CA . PRO A 1 115 ? 12.362 21.216 3.832 1.00 72.56 115 PRO A CA 1
ATOM 928 C C . PRO A 1 115 ? 13.408 20.751 4.859 1.00 72.56 115 PRO A C 1
ATOM 930 O O . PRO A 1 115 ? 14.550 21.197 4.799 1.00 72.56 115 PRO A O 1
ATOM 933 N N . ALA A 1 116 ? 13.020 19.902 5.818 1.00 68.25 116 ALA A N 1
ATOM 934 C CA . ALA A 1 116 ? 13.916 19.357 6.829 1.00 68.25 116 ALA A CA 1
ATOM 935 C C . ALA A 1 116 ? 14.374 17.929 6.498 1.00 68.25 116 ALA A C 1
ATOM 937 O O . ALA A 1 116 ? 15.563 17.633 6.608 1.00 68.25 116 ALA A O 1
ATOM 938 N N . VAL A 1 117 ? 13.440 17.035 6.153 1.00 74.44 117 VAL A N 1
ATOM 939 C CA . VAL A 1 117 ? 13.709 15.606 5.926 1.00 74.44 117 VAL A CA 1
ATOM 940 C C . VAL A 1 117 ? 12.513 14.902 5.264 1.00 74.44 117 VAL A C 1
ATOM 942 O O . VAL A 1 117 ? 11.376 15.358 5.403 1.00 74.44 117 VAL A O 1
ATOM 945 N N . LYS A 1 118 ? 12.728 13.763 4.596 1.00 81.12 118 LYS A N 1
ATOM 946 C CA . LYS A 1 118 ? 11.638 12.861 4.189 1.00 81.12 118 LYS A CA 1
ATOM 947 C C . LYS A 1 118 ? 10.815 12.352 5.373 1.00 81.12 118 LYS A C 1
ATOM 949 O O . LYS A 1 118 ? 11.386 12.022 6.411 1.00 81.12 118 LYS A O 1
ATOM 954 N N . THR A 1 119 ? 9.498 12.232 5.216 1.00 80.44 119 THR A N 1
ATOM 955 C CA . THR A 1 119 ? 8.555 11.878 6.302 1.00 80.44 119 THR A CA 1
ATOM 956 C C . THR A 1 119 ? 8.775 10.497 6.927 1.00 80.44 119 THR A C 1
ATOM 958 O O . THR A 1 119 ? 8.336 10.266 8.049 1.00 80.44 119 THR A O 1
ATOM 961 N N . ASP A 1 120 ? 9.511 9.598 6.271 1.00 78.56 120 ASP A N 1
ATOM 962 C CA . ASP A 1 120 ? 9.852 8.257 6.761 1.00 78.56 120 ASP A CA 1
ATOM 963 C C . ASP A 1 120 ? 11.163 8.205 7.576 1.00 78.56 120 ASP A C 1
ATOM 965 O O . ASP A 1 120 ? 11.555 7.143 8.061 1.00 78.56 120 ASP A O 1
ATOM 969 N N . LYS A 1 121 ? 11.881 9.324 7.729 1.00 83.25 121 LYS A N 1
ATOM 970 C CA . LYS A 1 121 ? 13.173 9.392 8.443 1.00 83.25 121 LYS A CA 1
ATOM 971 C C . LYS A 1 121 ? 13.121 9.897 9.890 1.00 83.25 121 LYS A C 1
ATOM 973 O O . LYS A 1 121 ? 13.989 9.476 10.655 1.00 83.25 121 LYS A O 1
ATOM 978 N N . PRO A 1 122 ? 12.176 10.765 10.309 1.00 81.88 122 PRO A N 1
ATOM 979 C CA . PRO A 1 122 ? 12.058 11.192 11.696 1.00 81.88 122 PRO A CA 1
ATOM 980 C C . PRO A 1 122 ? 11.870 10.032 12.678 1.00 81.88 122 PRO A C 1
ATOM 982 O O . PRO A 1 122 ? 11.556 8.895 12.296 1.00 81.88 122 PRO A O 1
ATOM 985 N N . SER A 1 123 ? 11.996 10.361 13.969 1.00 85.31 123 SER A N 1
ATOM 986 C CA . SER A 1 123 ? 11.569 9.487 15.065 1.00 85.31 123 SER A CA 1
ATOM 987 C C . SER A 1 123 ? 10.097 9.101 14.910 1.00 85.31 123 SER A C 1
ATOM 989 O O . SER A 1 123 ? 9.326 9.802 14.254 1.00 85.31 123 SER A O 1
ATOM 991 N N . MET A 1 124 ? 9.687 8.007 15.554 1.00 82.62 124 MET A N 1
ATOM 992 C CA . MET A 1 124 ? 8.301 7.536 15.477 1.00 82.62 124 MET A CA 1
ATOM 993 C C . MET A 1 124 ? 7.296 8.622 15.890 1.00 82.62 124 MET A C 1
ATOM 995 O O . MET A 1 124 ? 6.282 8.815 15.230 1.00 82.62 124 MET A O 1
ATOM 999 N N . GLU A 1 125 ? 7.623 9.386 16.934 1.00 85.56 125 GLU A N 1
ATOM 1000 C CA . GLU A 1 125 ? 6.833 10.533 17.394 1.00 85.56 125 GLU A CA 1
ATOM 1001 C C . GLU A 1 125 ? 6.745 11.649 16.353 1.00 85.56 125 GLU A C 1
ATOM 1003 O O . GLU A 1 125 ? 5.661 12.180 16.119 1.00 85.56 125 GLU A O 1
ATOM 1008 N N . GLY A 1 126 ? 7.855 11.956 15.675 1.00 80.88 126 GLY A N 1
ATOM 1009 C CA . GLY A 1 126 ? 7.876 12.946 14.599 1.00 80.88 126 GLY A CA 1
ATOM 1010 C C . GLY A 1 126 ? 6.991 12.551 13.416 1.00 80.88 126 GLY A C 1
ATOM 1011 O O . GLY A 1 126 ? 6.278 13.401 12.885 1.00 80.88 126 GLY A O 1
ATOM 1012 N N . ARG A 1 127 ? 6.978 11.262 13.048 1.00 83.50 127 ARG A N 1
ATOM 1013 C CA . ARG A 1 127 ? 6.099 10.738 11.986 1.00 83.50 127 ARG A CA 1
ATOM 1014 C C . ARG A 1 127 ? 4.628 10.910 12.349 1.00 83.50 127 ARG A C 1
ATOM 1016 O O . ARG A 1 127 ? 3.864 11.455 11.563 1.00 83.50 127 ARG A O 1
ATOM 1023 N N . MET A 1 128 ? 4.253 10.505 13.564 1.00 85.88 128 MET A N 1
ATOM 1024 C CA . MET A 1 128 ? 2.868 10.592 14.037 1.00 85.88 128 MET A CA 1
ATOM 1025 C C . MET A 1 128 ? 2.364 12.035 14.106 1.00 85.88 128 MET A C 1
ATOM 1027 O O . MET A 1 128 ? 1.232 12.296 13.716 1.00 85.88 128 MET A O 1
ATOM 1031 N N . ALA A 1 129 ? 3.185 12.970 14.594 1.00 83.50 129 ALA A N 1
ATOM 1032 C CA . ALA A 1 129 ? 2.792 14.373 14.705 1.00 83.50 129 ALA A CA 1
ATOM 1033 C C . ALA A 1 129 ? 2.538 15.009 13.331 1.00 83.50 129 ALA A C 1
ATOM 1035 O O . ALA A 1 129 ? 1.542 15.708 13.149 1.00 83.50 129 ALA A O 1
ATOM 1036 N N . TRP A 1 130 ? 3.423 14.737 12.368 1.00 81.62 130 TRP A N 1
ATOM 1037 C CA . TRP A 1 130 ? 3.281 15.225 11.001 1.00 81.62 130 TRP A CA 1
ATOM 1038 C C . TRP A 1 130 ? 2.037 14.647 10.321 1.00 81.62 130 TRP A C 1
ATOM 1040 O O . TRP A 1 130 ? 1.220 15.386 9.769 1.00 81.62 130 TRP A O 1
ATOM 1050 N N . GLU A 1 131 ? 1.864 13.330 10.422 1.00 83.56 131 GLU A N 1
ATOM 1051 C CA . GLU A 1 131 ? 0.757 12.650 9.765 1.00 83.56 131 GLU A CA 1
ATOM 1052 C C . GLU A 1 131 ? -0.590 13.045 10.371 1.00 83.56 131 GLU A C 1
ATOM 1054 O O . GLU A 1 131 ? -1.550 13.260 9.642 1.00 83.56 131 GLU A O 1
ATOM 1059 N N . LEU A 1 132 ? -0.666 13.226 11.694 1.00 84.00 132 LEU A N 1
ATOM 1060 C CA . LEU A 1 132 ? -1.896 13.658 12.356 1.00 84.00 132 LEU A CA 1
ATOM 1061 C C . LEU A 1 132 ? -2.384 15.016 11.830 1.00 84.00 132 LEU A C 1
ATOM 1063 O O . LEU A 1 132 ? -3.587 15.222 11.685 1.00 84.00 132 LEU A O 1
ATOM 1067 N N . GLU A 1 133 ? -1.476 15.940 11.512 1.00 85.69 133 GLU A N 1
ATOM 1068 C CA . GLU A 1 133 ? -1.850 17.204 10.877 1.00 85.69 133 GLU A CA 1
ATOM 1069 C C . GLU A 1 133 ? -2.298 16.990 9.421 1.00 85.69 133 GLU A C 1
ATOM 1071 O O . GLU A 1 133 ? -3.277 17.590 8.971 1.00 85.69 133 GLU A O 1
ATOM 1076 N N . MET A 1 134 ? -1.607 16.120 8.684 1.00 85.69 134 MET A N 1
ATOM 1077 C CA . MET A 1 134 ? -1.884 15.824 7.275 1.00 85.69 134 MET A CA 1
ATOM 1078 C C . MET A 1 134 ? -3.226 15.134 7.063 1.00 85.69 134 MET A C 1
ATOM 1080 O O . MET A 1 134 ? -4.025 15.617 6.260 1.00 85.69 134 MET A O 1
ATOM 1084 N N . VAL A 1 135 ? -3.527 14.072 7.815 1.00 88.00 135 VAL A N 1
ATOM 1085 C CA . VAL A 1 135 ? -4.777 13.315 7.659 1.00 88.00 135 VAL A CA 1
ATOM 1086 C C . VAL A 1 135 ? -5.998 14.201 7.827 1.00 88.00 135 VAL A C 1
ATOM 1088 O O . VAL A 1 135 ? -6.974 13.983 7.126 1.00 88.00 135 VAL A O 1
ATOM 1091 N N . THR A 1 136 ? -5.952 15.249 8.657 1.00 86.81 136 THR A N 1
ATOM 1092 C CA . THR A 1 136 ? -7.084 16.185 8.815 1.00 86.81 136 THR A CA 1
ATOM 1093 C C . THR A 1 136 ? -7.371 17.027 7.568 1.00 86.81 136 THR A C 1
ATOM 1095 O O . THR A 1 136 ? -8.479 17.538 7.416 1.00 86.81 136 THR A O 1
ATOM 1098 N N . LYS A 1 137 ? -6.393 17.161 6.666 1.00 88.94 137 LYS A N 1
ATOM 1099 C CA . LYS A 1 137 ? -6.484 17.940 5.423 1.00 88.94 137 LYS A CA 1
ATOM 1100 C C . LYS A 1 137 ? -6.830 17.079 4.207 1.00 88.94 137 LYS A C 1
ATOM 1102 O O . LYS A 1 137 ? -7.214 17.637 3.188 1.00 88.94 137 LYS A O 1
ATOM 1107 N N . LEU A 1 138 ? -6.721 15.754 4.320 1.00 92.25 138 LEU A N 1
ATOM 1108 C CA . LEU A 1 138 ? -6.869 14.800 3.211 1.00 92.25 138 LEU A CA 1
ATOM 1109 C C . LEU A 1 138 ? -8.258 14.146 3.133 1.00 92.25 138 LEU A C 1
ATOM 1111 O O . LEU A 1 138 ? -8.408 13.000 2.703 1.00 92.25 138 LEU A O 1
ATOM 1115 N N . LYS A 1 139 ? -9.294 14.858 3.583 1.00 93.81 139 LYS A N 1
ATOM 1116 C CA . LYS A 1 139 ? -10.669 14.338 3.582 1.00 93.81 139 LYS A CA 1
ATOM 1117 C C . LYS A 1 139 ? -11.162 14.062 2.168 1.00 93.81 139 LYS A C 1
ATOM 1119 O O . LYS A 1 139 ? -11.779 13.030 1.912 1.00 93.81 139 LYS A O 1
ATOM 1124 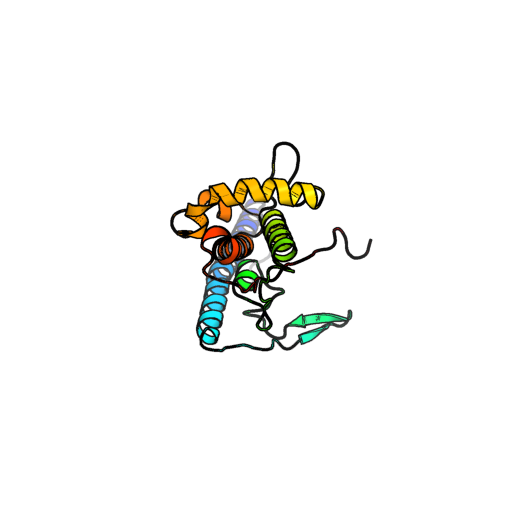N N . ASP A 1 140 ? -10.866 14.978 1.259 1.00 93.62 140 ASP A N 1
ATOM 1125 C CA . ASP A 1 140 ? -11.316 14.922 -0.124 1.00 93.62 140 ASP A CA 1
ATOM 1126 C C . ASP A 1 140 ? -10.653 13.758 -0.882 1.00 93.62 140 ASP A C 1
ATOM 1128 O O . ASP A 1 140 ? -11.304 13.090 -1.692 1.00 93.62 140 ASP A O 1
ATOM 1132 N N . GLU A 1 141 ? -9.384 13.468 -0.589 1.00 94.56 141 GLU A N 1
ATOM 1133 C CA . GLU A 1 141 ? -8.645 12.294 -1.0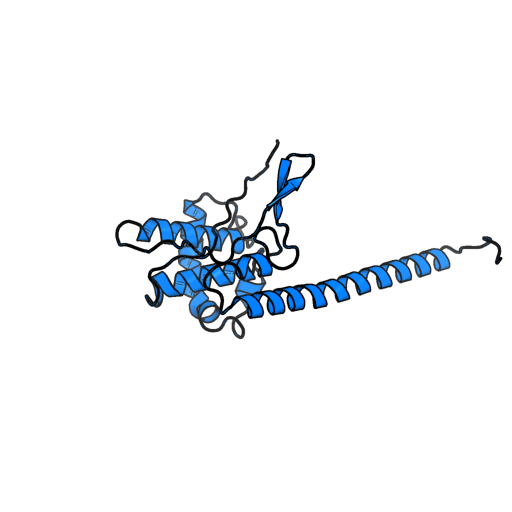55 1.00 94.56 141 GLU A CA 1
ATOM 1134 C C . GLU A 1 141 ? -9.232 10.990 -0.495 1.00 94.56 141 GLU A C 1
ATOM 1136 O O . GLU A 1 141 ? -9.361 10.017 -1.235 1.00 94.56 141 GLU A O 1
ATOM 1141 N N . ALA A 1 142 ? -9.631 10.961 0.780 1.00 94.44 142 ALA A N 1
ATOM 1142 C CA . ALA A 1 142 ? -10.219 9.773 1.405 1.00 94.44 142 ALA A CA 1
ATOM 1143 C C . ALA A 1 142 ? -11.632 9.444 0.871 1.00 94.44 142 ALA A C 1
ATOM 1145 O O . ALA A 1 142 ? -11.978 8.269 0.682 1.00 94.44 142 ALA A O 1
ATOM 1146 N N . GLU A 1 143 ? -12.458 10.467 0.621 1.00 94.50 143 GLU A N 1
ATOM 1147 C CA . GLU A 1 143 ? -13.829 10.310 0.109 1.00 94.50 143 GLU A CA 1
ATOM 1148 C C . GLU A 1 143 ? -13.861 10.068 -1.407 1.00 94.50 143 GLU A C 1
ATOM 1150 O O . GLU A 1 143 ? -14.568 9.170 -1.875 1.00 94.50 143 GLU A O 1
ATOM 1155 N N . TYR A 1 144 ? -13.074 10.831 -2.174 1.00 95.06 144 TYR A N 1
ATOM 1156 C CA . TYR A 1 144 ? -13.120 10.846 -3.640 1.00 95.06 144 TYR A CA 1
ATOM 1157 C C . TYR A 1 144 ? -11.719 10.751 -4.279 1.00 95.06 144 TYR A C 1
ATOM 1159 O O . TYR A 1 144 ? -11.329 11.633 -5.053 1.00 95.06 144 TYR A O 1
ATOM 1167 N N . PRO A 1 145 ? -10.967 9.654 -4.059 1.00 94.44 145 PRO A N 1
ATOM 1168 C CA . PRO A 1 145 ? -9.559 9.548 -4.466 1.00 94.44 145 PRO A CA 1
ATOM 1169 C C . PRO A 1 145 ? -9.316 9.624 -5.977 1.00 94.44 145 PRO A C 1
ATOM 1171 O O . PRO A 1 145 ? -8.239 10.016 -6.423 1.00 94.44 145 PRO A O 1
ATOM 1174 N N . ALA A 1 146 ? -10.315 9.263 -6.789 1.00 92.94 146 ALA A N 1
ATOM 1175 C CA . ALA A 1 146 ? -10.229 9.363 -8.246 1.00 92.94 146 ALA A CA 1
ATOM 1176 C C . ALA A 1 146 ? -10.259 10.822 -8.744 1.00 92.94 146 ALA A C 1
ATOM 1178 O O . ALA A 1 146 ? -9.682 11.139 -9.788 1.00 92.94 146 ALA A O 1
ATOM 1179 N N . VAL A 1 147 ? -10.936 11.706 -8.003 1.00 95.19 147 VAL A N 1
ATOM 1180 C CA . VAL A 1 147 ? -11.042 13.139 -8.310 1.00 95.19 147 VAL A CA 1
ATOM 1181 C C . VAL A 1 147 ? -9.886 13.890 -7.652 1.00 95.19 147 VAL A C 1
ATOM 1183 O O . VAL A 1 147 ? -9.178 14.648 -8.317 1.00 95.19 147 VAL A O 1
ATOM 1186 N N . ASN A 1 148 ? -9.645 13.610 -6.372 1.00 92.88 148 ASN A N 1
ATOM 1187 C CA . ASN A 1 148 ? -8.631 14.257 -5.551 1.00 92.88 148 ASN A CA 1
ATOM 1188 C C . ASN A 1 148 ? -7.383 13.381 -5.503 1.00 92.88 148 ASN A C 1
ATOM 1190 O O . ASN A 1 148 ? -7.242 12.506 -4.655 1.00 92.88 148 ASN A O 1
ATOM 1194 N N . ARG A 1 149 ? -6.501 13.587 -6.487 1.00 92.12 149 ARG A N 1
ATOM 1195 C CA . ARG A 1 149 ? -5.308 12.750 -6.683 1.00 92.12 149 ARG A CA 1
ATOM 1196 C C . ARG A 1 149 ? -3.980 13.411 -6.368 1.00 92.12 149 ARG A C 1
ATOM 1198 O O . ARG A 1 149 ? -2.987 12.716 -6.242 1.00 92.12 149 ARG A O 1
ATOM 1205 N N . LYS A 1 150 ? -3.965 14.741 -6.243 1.00 88.31 150 LYS A N 1
ATOM 1206 C CA . LYS A 1 150 ? -2.731 15.535 -6.223 1.00 88.31 150 LYS A CA 1
ATOM 1207 C C . LYS A 1 150 ? -1.734 15.027 -5.183 1.00 88.31 150 LYS A C 1
ATOM 1209 O O . LYS A 1 150 ? -0.583 14.822 -5.525 1.00 88.31 150 LYS A O 1
ATOM 1214 N N . PHE A 1 151 ? -2.190 14.808 -3.952 1.00 91.44 151 PHE A N 1
ATOM 1215 C CA . PHE A 1 151 ? -1.304 14.401 -2.872 1.00 91.44 151 PHE A CA 1
ATOM 1216 C C . PHE A 1 151 ? -0.905 12.927 -2.970 1.00 91.44 151 PHE A C 1
ATOM 1218 O O . PHE A 1 151 ? 0.270 12.612 -3.113 1.00 91.44 151 PHE A O 1
ATOM 1225 N N . TRP A 1 152 ? -1.882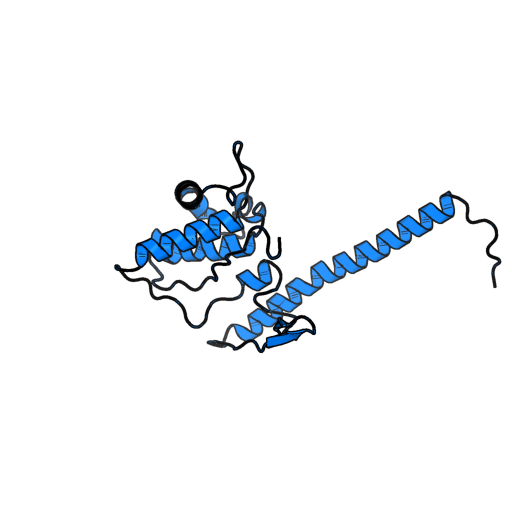 12.015 -2.932 1.00 93.69 152 TRP A N 1
ATOM 1226 C CA . TRP A 1 152 ? -1.580 10.590 -2.779 1.00 93.69 152 TRP A CA 1
ATOM 1227 C C . TRP A 1 152 ? -0.816 10.004 -3.972 1.00 93.69 152 TRP A C 1
ATOM 1229 O O . TRP A 1 152 ? -0.071 9.052 -3.788 1.00 93.69 152 TRP A O 1
ATOM 1239 N N . THR A 1 153 ? -0.939 10.571 -5.182 1.00 94.44 153 THR A N 1
ATOM 1240 C CA . THR A 1 153 ? -0.154 10.107 -6.343 1.00 94.44 153 THR A CA 1
ATOM 1241 C C . THR A 1 153 ? 1.310 10.544 -6.325 1.00 94.44 153 THR A C 1
ATOM 1243 O O . THR A 1 153 ? 2.083 10.051 -7.140 1.00 94.44 153 THR A O 1
ATOM 1246 N N . GLU A 1 154 ? 1.682 11.487 -5.454 1.00 93.06 154 GLU A N 1
ATOM 1247 C CA . GLU A 1 154 ? 3.063 11.963 -5.278 1.00 93.06 154 GLU A CA 1
ATOM 1248 C C . GLU A 1 154 ? 3.801 11.223 -4.146 1.00 93.06 154 GLU A C 1
ATOM 1250 O O . GLU A 1 154 ? 4.998 11.435 -3.960 1.00 93.06 154 GLU A O 1
ATOM 1255 N N . CYS A 1 155 ? 3.107 10.362 -3.398 1.00 93.94 155 CYS A N 1
ATOM 1256 C CA . CYS A 1 155 ? 3.697 9.505 -2.372 1.00 93.94 155 CYS A CA 1
ATOM 1257 C C . CYS A 1 155 ? 4.619 8.432 -2.981 1.00 93.94 155 CYS A C 1
ATOM 1259 O O . CYS A 1 155 ? 4.393 7.997 -4.112 1.00 93.94 155 CYS A O 1
ATOM 1261 N N . ASP A 1 156 ? 5.609 7.955 -2.215 1.00 93.81 156 ASP A N 1
ATOM 1262 C CA . ASP A 1 156 ? 6.497 6.866 -2.665 1.00 93.81 156 ASP A CA 1
ATOM 1263 C C . ASP A 1 156 ? 5.716 5.543 -2.866 1.00 93.81 156 ASP A C 1
ATOM 1265 O O . ASP A 1 156 ? 5.999 4.802 -3.807 1.00 93.81 156 ASP A O 1
ATOM 1269 N N . GLU A 1 157 ? 4.709 5.264 -2.025 1.00 95.38 157 GLU A N 1
ATOM 1270 C CA . GLU A 1 157 ? 3.829 4.083 -2.094 1.00 95.38 157 GLU A CA 1
ATOM 1271 C C . GLU A 1 157 ? 2.341 4.517 -2.153 1.00 95.38 157 GLU A C 1
ATOM 1273 O O . GLU A 1 157 ? 1.612 4.455 -1.153 1.00 95.38 157 GLU A O 1
ATOM 1278 N N . PRO A 1 158 ? 1.875 5.025 -3.310 1.00 96.06 158 PRO A N 1
ATOM 1279 C CA . PRO A 1 158 ? 0.617 5.768 -3.440 1.00 96.06 158 PRO A CA 1
ATOM 1280 C C . PRO A 1 158 ? -0.653 4.968 -3.103 1.00 96.06 158 PRO A C 1
ATOM 1282 O O . PRO A 1 158 ? -1.580 5.489 -2.478 1.00 96.06 158 PRO A O 1
ATOM 1285 N N . PHE A 1 159 ? -0.733 3.701 -3.503 1.00 96.50 159 PHE A N 1
ATOM 1286 C CA . PHE A 1 159 ? -1.901 2.856 -3.268 1.00 96.50 159 PHE A CA 1
ATOM 1287 C C . PHE A 1 159 ? -1.948 2.333 -1.832 1.00 96.50 159 PHE A C 1
ATOM 1289 O O . PHE A 1 159 ? -3.031 2.300 -1.247 1.00 96.50 159 PHE A O 1
ATOM 1296 N N . GLN A 1 160 ? -0.807 1.959 -1.241 1.00 96.88 160 GLN A N 1
ATOM 1297 C CA . GLN A 1 160 ? -0.753 1.613 0.184 1.00 96.88 160 GLN A CA 1
ATOM 1298 C C . GLN A 1 160 ? -1.096 2.823 1.060 1.00 96.88 160 GLN A C 1
ATOM 1300 O O . GLN A 1 160 ? -1.852 2.672 2.021 1.00 96.88 160 GLN A O 1
ATOM 1305 N N . PHE A 1 161 ? -0.622 4.023 0.695 1.00 96.25 161 PHE A N 1
ATOM 1306 C CA . PHE A 1 161 ? -1.020 5.266 1.357 1.00 96.25 161 PHE A CA 1
ATOM 1307 C C . PHE A 1 161 ? -2.540 5.447 1.311 1.00 96.25 161 PHE A C 1
ATOM 1309 O O . PHE A 1 161 ? -3.172 5.660 2.344 1.00 96.25 161 PHE A O 1
ATOM 1316 N N . LEU A 1 162 ? -3.151 5.294 0.131 1.00 96.50 162 LEU A N 1
ATOM 1317 C CA . LEU A 1 162 ? -4.596 5.443 -0.022 1.00 96.50 162 LEU A CA 1
ATOM 1318 C C . LEU A 1 162 ? -5.391 4.401 0.785 1.00 96.50 162 LEU A C 1
ATOM 1320 O O . LEU A 1 162 ? -6.407 4.747 1.389 1.00 96.50 162 LEU A O 1
ATOM 1324 N N . ALA A 1 163 ? -4.937 3.145 0.816 1.00 96.81 163 ALA A N 1
ATOM 1325 C CA . ALA A 1 163 ? -5.571 2.089 1.604 1.00 96.81 163 ALA A CA 1
ATOM 1326 C C . ALA A 1 163 ? -5.541 2.414 3.107 1.00 96.81 163 ALA A C 1
ATOM 1328 O O . ALA A 1 163 ? -6.577 2.357 3.773 1.00 96.81 163 ALA A O 1
ATOM 1329 N N . ALA A 1 164 ? -4.383 2.835 3.625 1.00 97.00 164 ALA A N 1
ATOM 1330 C CA . ALA A 1 164 ? -4.235 3.241 5.020 1.00 97.00 164 ALA A CA 1
ATOM 1331 C C . ALA A 1 164 ? -5.036 4.516 5.347 1.00 97.00 164 ALA A C 1
ATOM 1333 O O . ALA A 1 164 ? -5.654 4.594 6.408 1.00 97.00 164 ALA A O 1
ATOM 1334 N N . LEU A 1 165 ? -5.086 5.491 4.429 1.00 97.00 165 LEU A N 1
ATOM 1335 C CA . LEU A 1 165 ? -5.837 6.740 4.608 1.00 97.00 165 LEU A CA 1
ATOM 1336 C C . LEU A 1 165 ? -7.330 6.446 4.714 1.00 97.00 165 LEU A C 1
ATOM 1338 O O . LEU A 1 165 ? -8.016 6.976 5.587 1.00 97.00 165 LEU A O 1
ATOM 1342 N N . ARG A 1 166 ? -7.827 5.569 3.841 1.00 97.00 166 ARG A N 1
ATOM 1343 C CA . ARG A 1 166 ? -9.220 5.141 3.856 1.00 97.00 166 ARG A CA 1
ATOM 1344 C C . ARG A 1 166 ? -9.578 4.460 5.173 1.00 97.00 166 ARG A C 1
ATOM 1346 O O . ARG A 1 166 ? -10.571 4.840 5.787 1.00 97.00 166 ARG A O 1
ATOM 1353 N N . GLU A 1 167 ? -8.760 3.513 5.626 1.00 97.38 167 GLU A N 1
ATOM 1354 C CA . GLU A 1 167 ? -8.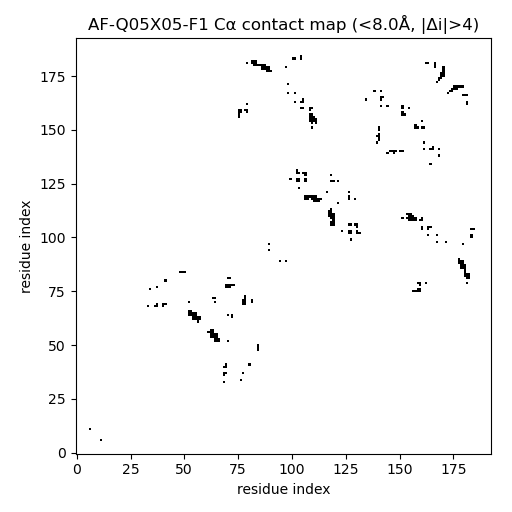985 2.809 6.892 1.00 97.38 167 GLU A CA 1
ATOM 1355 C C . GLU A 1 167 ? -8.922 3.760 8.100 1.00 97.38 167 GLU A C 1
ATOM 1357 O O . GLU A 1 167 ? -9.779 3.698 8.984 1.00 97.38 167 GLU A O 1
ATOM 1362 N N . TYR A 1 168 ? -7.984 4.714 8.104 1.00 97.44 168 TYR A N 1
ATOM 1363 C CA . TYR A 1 168 ? -7.915 5.760 9.126 1.00 97.44 168 TYR A CA 1
ATOM 1364 C C . TYR A 1 168 ? -9.217 6.569 9.198 1.00 97.44 168 TYR A C 1
ATOM 1366 O O . TYR A 1 168 ? -9.759 6.791 10.283 1.00 97.44 168 TYR A O 1
ATOM 1374 N N . TYR A 1 169 ? -9.749 6.990 8.049 1.00 97.56 169 TYR A N 1
ATOM 1375 C CA . TYR A 1 169 ? -10.997 7.746 7.987 1.00 97.56 169 TYR A CA 1
ATOM 1376 C C . TYR A 1 169 ? -12.203 6.925 8.442 1.00 97.56 169 TYR A C 1
ATOM 1378 O O . TYR A 1 169 ? -13.014 7.420 9.224 1.00 97.56 169 TYR A O 1
ATOM 1386 N N . GLU A 1 170 ? -12.309 5.669 8.012 1.00 97.44 170 GLU A N 1
ATOM 1387 C CA . GLU A 1 170 ? -13.398 4.770 8.406 1.00 97.44 170 GLU A CA 1
ATOM 1388 C C . GLU A 1 170 ? -13.443 4.534 9.922 1.00 97.44 170 GLU A C 1
ATOM 1390 O O . GLU A 1 170 ? -14.533 4.476 10.495 1.00 97.44 170 GLU A O 1
ATOM 1395 N N . ILE A 1 171 ? -12.280 4.452 10.575 1.00 97.44 171 ILE A N 1
ATOM 1396 C CA . ILE A 1 171 ? -12.177 4.190 12.016 1.00 97.44 171 ILE A CA 1
ATOM 1397 C C . ILE A 1 171 ? -12.309 5.475 12.846 1.00 97.44 171 ILE A C 1
ATOM 1399 O O . ILE A 1 171 ? -13.095 5.510 13.791 1.00 97.44 171 ILE A O 1
ATOM 1403 N N . PHE A 1 172 ? -11.556 6.530 12.521 1.00 96.56 172 PHE A N 1
ATOM 1404 C CA . PHE A 1 172 ? -11.373 7.682 13.420 1.00 96.56 172 PHE A CA 1
ATOM 1405 C C . PHE A 1 172 ? -12.157 8.937 13.036 1.00 96.56 172 PHE A C 1
ATOM 1407 O O . PHE A 1 172 ? -12.312 9.825 13.872 1.00 96.56 172 PHE A O 1
ATOM 1414 N N . VAL A 1 173 ? -12.617 9.047 11.786 1.00 95.81 173 VAL A N 1
ATOM 1415 C CA . VAL A 1 173 ? -13.282 10.264 11.287 1.00 95.81 173 VAL A CA 1
ATOM 1416 C C . VAL A 1 173 ? -14.764 10.017 11.041 1.00 95.81 173 VAL A C 1
ATOM 1418 O O . VAL A 1 173 ? -15.613 10.730 11.571 1.00 95.81 173 VAL A O 1
ATOM 1421 N N . TRP A 1 174 ? -15.087 9.007 10.238 1.00 96.50 174 TRP A N 1
ATOM 1422 C CA . TRP A 1 174 ? -16.464 8.617 9.944 1.00 96.50 174 TRP A CA 1
ATOM 1423 C C . TRP A 1 174 ? -17.035 7.665 10.993 1.00 96.50 174 TRP A C 1
ATOM 1425 O O . TRP A 1 174 ? -18.255 7.536 11.079 1.00 96.50 174 TRP A O 1
ATOM 1435 N N . CYS A 1 175 ? -16.168 7.008 11.773 1.00 95.75 175 CYS A N 1
ATOM 1436 C CA . CYS A 1 175 ? -16.540 6.053 12.818 1.00 95.75 175 CYS A CA 1
ATOM 1437 C C . CYS A 1 175 ? -17.519 4.975 12.312 1.00 95.75 175 CYS A C 1
ATOM 1439 O O . CYS A 1 175 ? -18.450 4.581 13.014 1.00 95.75 175 CYS A O 1
ATOM 1441 N N . CYS A 1 176 ? -17.340 4.533 11.065 1.00 96.62 176 CYS A N 1
ATOM 1442 C CA . CYS A 1 176 ? -18.188 3.542 10.402 1.00 96.62 176 CYS A CA 1
ATOM 1443 C C . CYS A 1 176 ? -17.565 2.137 10.379 1.00 96.62 176 CYS A C 1
ATOM 1445 O O . CYS A 1 176 ? -18.239 1.178 10.004 1.00 96.62 176 CYS A O 1
ATOM 1447 N N . SER A 1 177 ? -16.307 2.007 10.810 1.00 96.38 177 SER A N 1
ATOM 1448 C CA . SER A 1 177 ? -15.617 0.736 11.020 1.00 96.38 177 SER A CA 1
ATOM 1449 C C . SER A 1 177 ? -14.991 0.696 12.410 1.00 96.38 177 SER A C 1
ATOM 1451 O O . SER A 1 177 ? -14.482 1.691 12.915 1.00 96.38 177 SER A O 1
ATOM 1453 N N . THR A 1 178 ? -14.982 -0.486 13.015 1.00 96.31 178 THR A N 1
ATOM 1454 C CA . THR A 1 178 ? -14.233 -0.777 14.245 1.00 96.31 178 THR A CA 1
ATOM 1455 C C . THR A 1 178 ? -13.193 -1.862 13.996 1.00 96.31 178 THR A C 1
ATOM 1457 O O . THR A 1 178 ? -12.885 -2.642 14.890 1.00 96.31 178 THR A O 1
ATOM 1460 N N . VAL A 1 179 ? -12.724 -2.002 12.759 1.00 96.69 179 VAL A N 1
ATOM 1461 C CA . VAL A 1 179 ? -11.854 -3.103 12.349 1.00 96.69 179 VAL A CA 1
ATOM 1462 C C . VAL A 1 179 ? -10.720 -2.554 11.496 1.00 96.69 179 VAL A C 1
ATOM 1464 O O . VAL A 1 179 ? -10.992 -1.955 10.458 1.00 96.69 179 VAL A O 1
ATOM 1467 N N . ALA A 1 180 ? -9.482 -2.804 11.924 1.00 96.94 180 ALA A N 1
ATOM 1468 C CA . ALA A 1 180 ? -8.261 -2.491 11.187 1.00 96.94 180 ALA A CA 1
ATOM 1469 C C . ALA A 1 180 ? -7.714 -3.747 10.487 1.00 96.94 180 ALA A C 1
ATOM 1471 O O . ALA A 1 180 ? -7.612 -4.819 11.095 1.00 96.94 180 ALA A O 1
ATOM 1472 N N . ARG A 1 181 ? -7.401 -3.630 9.197 1.00 96.19 181 ARG A N 1
ATOM 1473 C CA . ARG A 1 181 ? -7.136 -4.746 8.275 1.00 96.19 181 ARG A CA 1
ATOM 1474 C C . ARG A 1 181 ? -5.920 -4.503 7.388 1.00 96.19 181 ARG A C 1
ATOM 1476 O O . ARG A 1 181 ? -5.372 -5.478 6.863 1.00 96.19 181 ARG A O 1
ATOM 1483 N N . VAL A 1 182 ? -5.533 -3.243 7.179 1.00 95.56 182 VAL A N 1
ATOM 1484 C CA . VAL A 1 182 ? -4.429 -2.885 6.287 1.00 95.56 182 VAL A CA 1
ATOM 1485 C C . VAL A 1 182 ? -3.108 -3.395 6.879 1.00 95.56 182 VAL A C 1
ATOM 1487 O O . VAL A 1 182 ? -2.832 -3.181 8.063 1.00 95.56 182 VAL A O 1
ATOM 1490 N N . PRO A 1 183 ? -2.265 -4.081 6.087 1.00 91.06 183 PRO A N 1
ATOM 1491 C CA . PRO A 1 183 ? -0.949 -4.499 6.549 1.00 91.06 183 PRO A CA 1
ATOM 1492 C C . PRO A 1 183 ? -0.032 -3.313 6.878 1.00 91.06 183 PRO A C 1
ATOM 1494 O O . PRO A 1 183 ? 0.138 -2.407 6.067 1.00 91.06 183 PRO A O 1
ATOM 1497 N N . ASN A 1 184 ? 0.630 -3.357 8.039 1.00 87.19 184 ASN A N 1
ATOM 1498 C CA . ASN A 1 184 ? 1.642 -2.374 8.435 1.00 87.19 184 ASN A CA 1
ATOM 1499 C C . ASN A 1 184 ? 3.058 -2.930 8.206 1.00 87.19 184 ASN A C 1
ATOM 1501 O O . ASN A 1 184 ? 3.605 -3.638 9.056 1.00 87.19 184 ASN A O 1
ATOM 1505 N N . GLY A 1 185 ? 3.64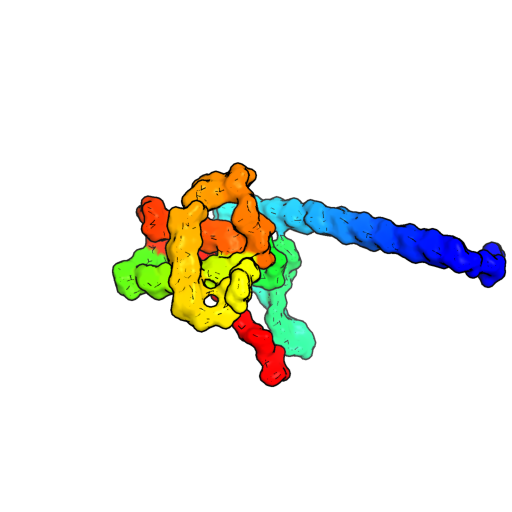2 -2.633 7.041 1.00 83.94 185 GLY A N 1
ATOM 1506 C CA . GLY A 1 185 ? 5.015 -3.015 6.704 1.00 83.94 185 GLY A CA 1
ATOM 1507 C C . GLY A 1 185 ? 6.047 -2.280 7.564 1.00 83.94 185 GLY A 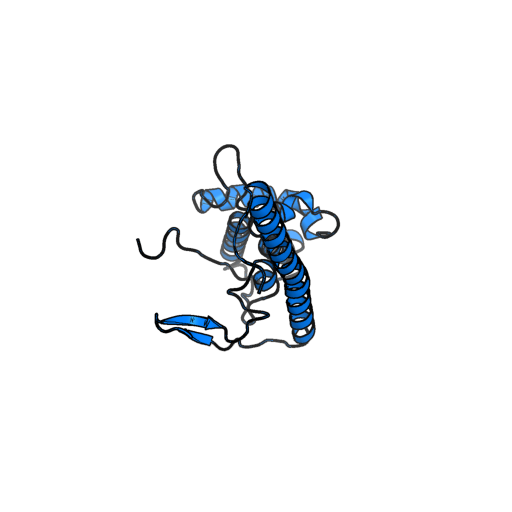C 1
ATOM 1508 O O . GLY A 1 185 ? 6.042 -1.051 7.654 1.00 83.94 185 GLY A O 1
ATOM 1509 N N . ARG A 1 186 ? 6.952 -3.031 8.200 1.00 84.50 186 ARG A N 1
ATOM 1510 C CA . ARG A 1 186 ? 8.053 -2.493 9.011 1.00 84.50 186 ARG A CA 1
ATOM 1511 C C . ARG A 1 186 ? 9.378 -2.969 8.429 1.00 84.50 186 ARG A C 1
ATOM 1513 O O . ARG A 1 186 ? 9.822 -4.078 8.718 1.00 84.50 186 ARG A O 1
ATOM 1520 N N . ASP A 1 187 ? 9.999 -2.118 7.624 1.00 84.44 187 ASP A N 1
ATOM 1521 C CA . ASP A 1 187 ? 11.266 -2.438 6.974 1.00 84.44 187 ASP A CA 1
ATOM 1522 C C . ASP A 1 187 ? 12.466 -2.021 7.829 1.00 84.44 187 ASP A C 1
ATOM 1524 O O . ASP A 1 187 ? 12.467 -0.986 8.501 1.00 84.44 187 ASP A O 1
ATOM 1528 N N . ALA A 1 188 ? 13.511 -2.845 7.798 1.00 82.50 188 ALA A N 1
ATOM 1529 C CA . ALA A 1 188 ? 14.788 -2.523 8.416 1.00 82.50 188 ALA A CA 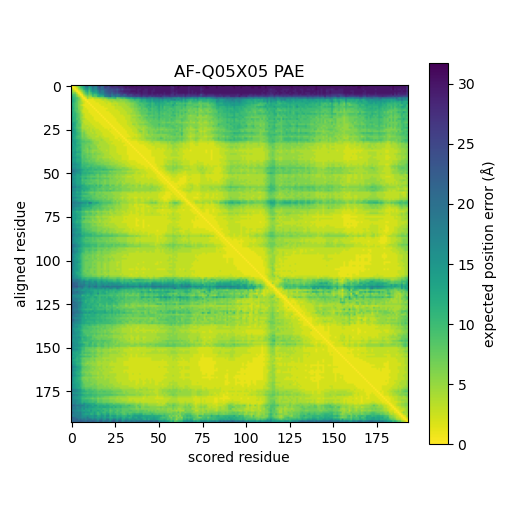1
ATOM 1530 C C . ALA A 1 188 ? 15.618 -1.616 7.494 1.00 82.50 188 ALA A C 1
ATOM 1532 O O . ALA A 1 188 ? 15.668 -1.829 6.284 1.00 82.50 188 ALA A O 1
ATOM 1533 N N . THR A 1 189 ? 16.332 -0.645 8.073 1.00 80.44 189 THR A N 1
ATOM 1534 C CA . THR A 1 189 ? 17.146 0.327 7.320 1.00 80.44 189 THR A CA 1
ATOM 1535 C C . THR A 1 189 ? 18.252 -0.329 6.487 1.00 80.44 189 THR A C 1
ATOM 1537 O O . THR A 1 189 ? 18.562 0.153 5.401 1.00 80.44 189 THR A O 1
ATOM 1540 N N . ASN A 1 190 ? 18.861 -1.414 6.981 1.00 85.81 190 ASN A N 1
ATOM 1541 C CA . ASN A 1 190 ? 19.816 -2.219 6.220 1.00 85.81 190 ASN A CA 1
ATOM 1542 C C . ASN A 1 190 ? 19.898 -3.650 6.779 1.00 85.81 190 ASN A C 1
ATOM 1544 O O . ASN A 1 190 ? 20.448 -3.883 7.854 1.00 85.81 190 ASN A O 1
ATOM 1548 N N . SER A 1 191 ? 19.331 -4.613 6.055 1.00 78.19 191 SER A N 1
ATOM 1549 C CA . SER A 1 191 ? 19.351 -6.025 6.443 1.00 78.19 191 SER A CA 1
ATOM 1550 C C . SER A 1 191 ? 20.631 -6.701 5.942 1.00 78.19 191 SER A C 1
ATOM 1552 O O . SER A 1 191 ? 20.713 -7.074 4.772 1.00 78.19 191 SER A O 1
ATOM 1554 N N . GLY A 1 192 ? 21.611 -6.902 6.831 1.00 71.56 192 GLY A N 1
ATOM 1555 C CA . GLY A 1 192 ? 22.827 -7.688 6.555 1.00 71.56 192 GLY A CA 1
ATOM 1556 C C . GLY A 1 192 ? 24.158 -6.939 6.675 1.00 71.56 192 GLY A C 1
ATOM 1557 O O . GLY A 1 192 ? 25.195 -7.533 6.380 1.00 71.56 192 GLY A O 1
ATOM 1558 N N . SER A 1 193 ? 24.129 -5.672 7.092 1.00 57.88 193 SER A N 1
ATOM 1559 C CA . SER A 1 193 ? 25.304 -4.833 7.378 1.00 57.88 193 SER A CA 1
ATOM 1560 C C . SER A 1 193 ? 25.542 -4.635 8.865 1.00 57.88 193 SER A C 1
ATOM 1562 O O . SER A 1 193 ? 24.521 -4.422 9.559 1.00 57.88 193 SER A O 1
#

pLDDT: mean 90.07, std 9.54, range [39.25, 97.69]

Nearest PDB structures (foldseek):
  8c5u-assembly1_A  TM=8.241E-01  e=5.291E-06  Saccharomyces cerevisiae S288C
  6ymv-assembly1_A  TM=8.239E-01  e=7.381E-06  Saccharomyces cerevisiae S288C
  8ap1-assembly1_A  TM=8.414E-01  e=1.895E-05  Saccharomyces cerevisiae S288C
  5ola-assembly2_F  TM=7.874E-01  e=1.605E-05  Homo sapiens
  6ymw-assembly1_A  TM=8.286E-01  e=4.120E-05  Saccharomyces cerevisiae S288C

Mean predicted aligned error: 6.2 Å

Secondary structure (DSSP, 8-state):
--------HHHHHHHHHHHHHHHHHHHHHHHHHHHHHHHHHHHHHTT-S-----EEE-TT--EEES-SSS-TTS-HHHHHT---SSPEEP-TTTHHHHHHHHHHHHHHHH-PBPSS-BTTSS-HHHHHHHHHHHHTT-HHHHH-TTT--TTGGGSSSHHHHHHHHHHHHHHHTS----EE-S------S-TT-

Solvent-accessible surface area (backbone atoms only — not comparable to full-atom values): 11312 Å² total; per-residue (Å²): 132,89,73,96,77,79,82,44,72,65,55,53,51,50,53,52,51,51,50,52,50,52,52,51,49,55,48,52,54,46,68,58,48,50,59,53,55,31,52,55,49,52,62,69,47,64,88,50,88,69,84,86,80,59,69,48,65,50,100,81,69,49,80,43,64,74,52,85,66,67,36,84,86,52,57,48,64,40,34,41,74,48,62,48,74,86,49,46,75,57,42,91,88,45,42,66,58,56,50,49,52,46,27,42,42,32,19,52,20,29,44,44,80,47,102,87,50,39,41,59,70,56,56,74,67,54,21,34,57,54,30,59,61,48,60,75,71,42,54,58,38,54,76,38,45,90,79,42,39,79,64,52,71,66,24,79,28,32,42,40,24,50,47,38,46,35,52,48,36,33,44,75,71,69,60,77,37,56,65,51,35,72,77,74,86,84,83,71,96,63,90,90,118

Sequence (193 aa):
MPDGKNETPEYRAAIKKLRAWHENREVADRERVTPLRVLMMAARFRPIDHCDLPTYFDSRLRMSYMCDTLNPQGSDYQKALLHFANSVQVTEENIREVQKDLLITLANAAAIETPAVKTDKPSMEGRMAWELEMVTKLKDEAEYPAVNRKFWTECDEPFQFLAALREYYEIFVWCCSTVARVPNGRDATNSGS

Radius of gyration: 21.99 Å; Cα contacts (8 Å, |Δi|>4): 189; chains: 1; bounding box: 51×43×71 Å

Foldseek 3Di:
DPDPPDPDPVNVVVVVVVVVVVVVVVVVVCVVVLVVLLVVVLVVCVVPLDDDFDWDADPVRDIDTPDPRADCVDALQSLLSDWASPWDFADPVCVVVLLLLLLLQLQCQQQDQDPVHGSNPDDSVSSNVVSVVVLVVCPCCLVPVVVVPVRLVNTPRSSLNNSSSNQSCCCPPVVVDRIGIRDRDDDDPDPPD